Protein AF-A0A922NSZ1-F1 (afdb_monomer_lite)

Structure (mmCIF, N/CA/C/O backbone):
data_AF-A0A922NSZ1-F1
#
_entry.id   AF-A0A922NSZ1-F1
#
loop_
_atom_site.group_PDB
_atom_site.id
_atom_site.type_symbol
_atom_site.label_atom_id
_atom_site.label_alt_id
_atom_site.label_comp_id
_atom_site.label_asym_id
_atom_site.label_entity_id
_atom_site.label_seq_id
_atom_site.pdbx_PDB_ins_code
_atom_site.Cartn_x
_atom_site.Cartn_y
_atom_site.Cartn_z
_atom_site.occupancy
_atom_site.B_iso_or_equiv
_atom_site.auth_seq_id
_atom_site.auth_comp_id
_atom_site.auth_asym_id
_atom_site.auth_atom_id
_atom_site.pdbx_PDB_model_num
ATOM 1 N N . MET A 1 1 ? 2.248 8.588 -25.683 1.00 59.03 1 MET A N 1
ATOM 2 C CA . MET A 1 1 ? 1.125 7.848 -25.061 1.00 59.03 1 MET A CA 1
ATOM 3 C C . MET A 1 1 ? 1.201 6.399 -25.533 1.00 59.03 1 MET A C 1
ATOM 5 O O . MET A 1 1 ? 1.450 6.207 -26.717 1.00 59.03 1 MET A O 1
ATOM 9 N N . TYR A 1 2 ? 1.071 5.397 -24.652 1.00 64.50 2 TYR A N 1
ATOM 10 C CA . TYR A 1 2 ? 1.171 3.986 -25.062 1.00 64.50 2 TYR A CA 1
ATOM 11 C C . TYR A 1 2 ? 0.022 3.600 -25.995 1.00 64.50 2 TYR A C 1
ATOM 13 O O . TYR A 1 2 ? -1.140 3.860 -25.686 1.00 64.50 2 TYR A O 1
ATOM 21 N N . SER A 1 3 ? 0.358 2.970 -27.123 1.00 75.62 3 SER A N 1
ATOM 22 C CA . SER A 1 3 ? -0.608 2.541 -28.142 1.00 75.62 3 SER A CA 1
ATOM 23 C C . SER A 1 3 ? -1.535 1.429 -27.642 1.00 75.62 3 SER A C 1
ATOM 25 O O . SER A 1 3 ? -2.698 1.376 -28.030 1.00 75.62 3 SER A O 1
ATOM 27 N N . ASN A 1 4 ? -1.047 0.578 -26.734 1.00 83.44 4 ASN A N 1
ATOM 28 C CA . ASN A 1 4 ? -1.822 -0.461 -26.069 1.00 83.44 4 ASN A CA 1
ATOM 29 C C . ASN A 1 4 ? -1.728 -0.300 -24.545 1.00 83.44 4 ASN A C 1
ATOM 31 O O . ASN A 1 4 ? -0.641 -0.312 -23.973 1.00 83.44 4 ASN A O 1
ATOM 35 N N . LYS A 1 5 ? -2.883 -0.157 -23.888 1.00 85.00 5 LYS A N 1
ATOM 36 C CA . LYS A 1 5 ? -2.995 -0.020 -22.426 1.00 85.00 5 LYS A CA 1
ATOM 37 C C . LYS A 1 5 ? -3.064 -1.365 -21.691 1.00 85.00 5 LYS A C 1
ATOM 39 O O . LYS A 1 5 ? -3.120 -1.378 -20.464 1.00 85.00 5 LYS A O 1
ATOM 44 N N . ASN A 1 6 ? -3.084 -2.484 -22.417 1.00 88.75 6 ASN A N 1
ATOM 45 C CA . ASN A 1 6 ? -3.012 -3.823 -21.843 1.00 88.75 6 ASN A CA 1
ATOM 46 C C . ASN A 1 6 ? -1.537 -4.203 -21.668 1.00 88.75 6 ASN A C 1
ATOM 48 O O . ASN A 1 6 ? -0.855 -4.512 -22.645 1.00 88.75 6 ASN A O 1
ATOM 52 N N . TYR A 1 7 ? -1.041 -4.158 -20.435 1.00 90.69 7 TYR A N 1
ATOM 53 C CA . TYR A 1 7 ? 0.338 -4.532 -20.130 1.00 90.69 7 TYR A CA 1
ATOM 54 C C . TYR A 1 7 ? 0.388 -6.030 -19.831 1.00 90.69 7 TYR A C 1
ATOM 56 O O . TYR A 1 7 ? -0.335 -6.511 -18.960 1.00 90.69 7 TYR A O 1
ATOM 64 N N . ILE A 1 8 ? 1.211 -6.763 -20.578 1.00 91.31 8 ILE A N 1
ATOM 65 C CA . ILE A 1 8 ? 1.369 -8.214 -20.453 1.00 91.31 8 ILE A CA 1
ATOM 66 C C . ILE A 1 8 ? 2.815 -8.490 -20.069 1.00 91.31 8 ILE A C 1
ATOM 68 O O . ILE A 1 8 ? 3.738 -7.901 -20.632 1.00 91.31 8 ILE A O 1
ATOM 72 N N . TYR A 1 9 ? 2.998 -9.383 -19.106 1.00 94.69 9 TYR A N 1
ATOM 73 C CA . TYR A 1 9 ? 4.294 -9.715 -18.539 1.00 94.69 9 TYR A CA 1
ATOM 74 C C . TYR A 1 9 ? 4.505 -11.224 -18.560 1.00 94.69 9 TYR A C 1
ATOM 76 O O . TYR A 1 9 ? 3.545 -11.985 -18.486 1.00 94.69 9 TYR A O 1
ATOM 84 N N . LEU A 1 10 ? 5.766 -11.647 -18.623 1.00 96.31 10 LEU A N 1
ATOM 85 C CA . LEU A 1 10 ? 6.123 -13.050 -18.437 1.00 96.31 10 LEU A CA 1
ATOM 86 C C . LEU A 1 10 ? 5.890 -13.455 -16.977 1.00 96.31 10 LEU A C 1
ATOM 88 O O . LEU A 1 10 ? 6.285 -12.725 -16.064 1.00 96.31 10 LEU A O 1
ATOM 92 N N . ASP A 1 11 ? 5.346 -14.650 -16.750 1.00 93.56 11 ASP A N 1
ATOM 93 C CA . ASP A 1 11 ? 5.078 -15.156 -15.396 1.00 93.56 11 ASP A CA 1
ATOM 94 C C . ASP A 1 11 ? 6.340 -15.180 -14.526 1.00 93.56 11 ASP A C 1
ATOM 96 O O . ASP A 1 11 ? 6.312 -14.768 -13.367 1.00 93.56 11 ASP A O 1
ATOM 100 N N . GLY A 1 12 ? 7.479 -15.587 -15.099 1.00 96.44 12 GLY A N 1
ATOM 101 C CA . GLY A 1 12 ? 8.769 -15.589 -14.403 1.00 96.44 12 GLY A CA 1
ATOM 102 C C . GLY A 1 12 ? 9.223 -14.192 -13.964 1.00 96.44 12 GLY A C 1
ATOM 103 O O . GLY A 1 12 ? 9.769 -14.039 -12.874 1.00 96.44 12 GLY A O 1
ATOM 104 N N . PHE A 1 13 ? 8.938 -13.158 -14.761 1.00 96.75 13 PHE A N 1
ATOM 105 C CA . PHE A 1 13 ? 9.259 -11.773 -14.409 1.00 96.75 13 PHE A CA 1
ATOM 106 C C . PHE A 1 13 ? 8.420 -11.295 -13.218 1.00 96.75 13 PHE A C 1
ATOM 108 O O . PHE A 1 13 ? 8.972 -10.798 -12.237 1.00 96.75 13 PHE A O 1
ATOM 115 N N . ILE A 1 14 ? 7.102 -11.518 -13.250 1.00 96.50 14 ILE A N 1
ATOM 116 C CA . ILE A 1 14 ? 6.214 -11.128 -12.145 1.00 96.50 14 ILE A CA 1
ATOM 117 C C . ILE A 1 14 ? 6.509 -11.928 -10.880 1.00 96.50 14 ILE A C 1
ATOM 119 O O . ILE A 1 14 ? 6.543 -11.356 -9.790 1.00 96.50 14 ILE A O 1
ATOM 123 N N . LYS A 1 15 ? 6.793 -13.228 -11.009 1.00 96.50 15 LYS A N 1
ATOM 124 C CA . LYS A 1 15 ? 7.211 -14.067 -9.882 1.00 96.50 15 LYS A CA 1
ATOM 125 C C . LYS A 1 15 ? 8.463 -13.513 -9.202 1.00 96.50 15 LYS A C 1
ATOM 127 O O . LYS A 1 15 ? 8.511 -13.503 -7.974 1.00 96.50 15 LYS A O 1
ATOM 132 N N . ASN A 1 16 ? 9.436 -13.032 -9.978 1.00 97.25 16 ASN A N 1
ATOM 133 C CA . ASN A 1 16 ? 10.664 -12.443 -9.447 1.00 97.25 16 ASN A CA 1
ATOM 134 C C . ASN A 1 16 ? 10.406 -11.113 -8.730 1.00 97.25 16 ASN A C 1
ATOM 136 O O . ASN A 1 16 ? 10.912 -10.931 -7.626 1.00 97.25 16 ASN A O 1
ATOM 140 N N . ILE A 1 17 ? 9.580 -10.220 -9.291 1.00 97.25 17 ILE A N 1
ATOM 141 C CA . ILE A 1 17 ? 9.226 -8.954 -8.621 1.00 97.25 17 ILE A CA 1
ATOM 142 C C . ILE A 1 17 ? 8.534 -9.229 -7.283 1.00 97.25 17 ILE A C 1
ATOM 144 O O . ILE A 1 17 ? 8.914 -8.668 -6.257 1.00 97.25 17 ILE A O 1
ATOM 148 N N . LYS A 1 18 ? 7.559 -10.147 -7.264 1.00 98.25 18 LYS A N 1
ATOM 149 C CA . LYS A 1 18 ? 6.807 -10.505 -6.053 1.00 98.25 18 LYS A CA 1
ATOM 150 C C . LYS A 1 18 ? 7.691 -10.988 -4.901 1.00 98.25 18 LYS A C 1
ATOM 152 O O . LYS A 1 18 ? 7.315 -10.784 -3.752 1.00 98.25 18 LYS A O 1
ATOM 157 N N . GLN A 1 19 ? 8.859 -11.586 -5.168 1.00 98.12 19 GLN A N 1
ATOM 158 C CA . GLN A 1 19 ? 9.751 -12.068 -4.102 1.00 98.12 19 GLN A CA 1
ATOM 159 C C . GLN A 1 19 ? 10.158 -10.957 -3.133 1.00 98.12 19 GLN A C 1
ATOM 161 O O . GLN A 1 19 ? 10.200 -11.188 -1.925 1.00 98.12 19 GLN A O 1
ATOM 166 N N . LEU A 1 20 ? 10.422 -9.749 -3.639 1.00 98.00 20 LEU A N 1
ATOM 167 C CA . LEU A 1 20 ? 10.814 -8.631 -2.785 1.00 98.00 20 LEU A CA 1
ATOM 168 C C . LEU A 1 20 ? 9.664 -8.207 -1.860 1.00 98.00 20 LEU A C 1
ATOM 170 O O . LEU A 1 20 ? 9.876 -8.007 -0.665 1.00 98.00 20 LEU A O 1
ATOM 174 N N . TYR A 1 21 ? 8.440 -8.166 -2.385 1.00 98.75 21 TYR A N 1
ATOM 175 C CA . TYR A 1 21 ? 7.234 -7.847 -1.621 1.00 98.75 21 TYR A CA 1
ATOM 176 C C . TYR A 1 21 ? 6.911 -8.924 -0.584 1.00 98.75 21 TYR A C 1
ATOM 178 O O . TYR A 1 21 ? 6.601 -8.609 0.556 1.00 98.75 21 TYR A O 1
ATOM 186 N N . ILE A 1 22 ? 7.020 -10.203 -0.946 1.00 98.62 22 ILE A N 1
ATOM 187 C CA . ILE A 1 22 ? 6.776 -11.317 -0.017 1.00 98.62 22 ILE A CA 1
ATOM 188 C C . ILE A 1 22 ? 7.799 -11.300 1.123 1.00 98.62 22 ILE A C 1
ATOM 190 O O . ILE A 1 22 ? 7.454 -11.583 2.265 1.00 98.62 22 ILE A O 1
ATOM 194 N N . LYS A 1 23 ? 9.060 -10.961 0.829 1.00 98.50 23 LYS A N 1
ATOM 195 C CA . LYS A 1 23 ? 10.129 -10.911 1.833 1.00 98.50 23 LYS A CA 1
ATOM 196 C C . LYS A 1 23 ? 10.012 -9.701 2.760 1.00 98.50 23 LYS A C 1
ATOM 198 O O . LYS A 1 23 ? 10.339 -9.817 3.936 1.00 98.50 23 LYS A O 1
ATOM 203 N N . THR A 1 24 ? 9.619 -8.546 2.226 1.00 98.50 24 THR A N 1
ATOM 204 C CA . THR A 1 24 ? 9.773 -7.255 2.923 1.00 98.50 24 THR A CA 1
ATOM 205 C C . THR A 1 24 ? 8.449 -6.604 3.306 1.00 98.50 24 THR A C 1
ATOM 207 O O . THR A 1 24 ? 8.425 -5.771 4.202 1.00 98.50 24 THR A O 1
ATOM 210 N N . GLY A 1 25 ? 7.344 -7.032 2.701 1.00 98.75 25 GLY A N 1
ATOM 211 C CA . GLY A 1 25 ? 6.060 -6.351 2.760 1.00 98.75 25 GLY A CA 1
ATOM 212 C C . GLY A 1 25 ? 5.857 -5.399 1.580 1.00 98.75 25 GLY A C 1
ATOM 213 O O . GLY A 1 25 ? 6.724 -5.240 0.715 1.00 98.75 25 GLY A O 1
ATOM 214 N N . ALA A 1 26 ? 4.697 -4.751 1.555 1.00 98.88 26 ALA A N 1
ATOM 215 C CA . ALA A 1 26 ? 4.349 -3.727 0.572 1.00 98.88 26 ALA A CA 1
ATOM 216 C C . ALA A 1 26 ? 4.079 -2.380 1.250 1.00 98.88 26 ALA A C 1
ATOM 218 O O . ALA A 1 26 ? 3.710 -2.344 2.423 1.00 98.88 26 ALA A O 1
ATOM 219 N N . SER A 1 27 ? 4.232 -1.296 0.495 1.00 98.69 27 SER A N 1
ATOM 220 C CA . SER A 1 27 ? 4.122 0.081 0.968 1.00 98.69 27 SER A CA 1
ATOM 221 C C . SER A 1 27 ? 3.335 0.962 0.003 1.00 98.69 27 SER A C 1
ATOM 223 O O . SER A 1 27 ? 3.525 0.891 -1.213 1.00 98.69 27 SER A O 1
ATOM 225 N N . SER A 1 28 ? 2.493 1.840 0.546 1.00 98.19 28 SER A N 1
ATOM 226 C CA . SER A 1 28 ? 1.816 2.905 -0.195 1.00 98.19 28 SER A CA 1
ATOM 227 C C . SER A 1 28 ? 1.787 4.186 0.631 1.00 98.19 28 SER A C 1
ATOM 229 O O . SER A 1 28 ? 1.230 4.194 1.725 1.00 98.19 28 SER A O 1
ATOM 231 N N . ILE A 1 29 ? 2.331 5.277 0.088 1.00 97.56 29 ILE A N 1
ATOM 232 C CA . ILE A 1 29 ? 2.315 6.592 0.743 1.00 97.56 29 ILE A CA 1
ATOM 233 C C . ILE A 1 29 ? 1.070 7.365 0.318 1.00 97.56 29 ILE A C 1
ATOM 235 O O . ILE A 1 29 ? 0.748 7.430 -0.868 1.00 97.56 29 ILE A O 1
ATOM 239 N N . VAL A 1 30 ? 0.372 7.942 1.291 1.00 96.75 30 VAL A N 1
ATOM 240 C CA . VAL A 1 30 ? -0.854 8.721 1.098 1.00 96.75 30 VAL A CA 1
ATOM 241 C C . VAL A 1 30 ? -0.837 9.974 1.963 1.00 96.75 30 VAL A C 1
ATOM 243 O O . VAL A 1 30 ? -0.012 10.112 2.867 1.00 96.75 30 VAL A O 1
ATOM 246 N N . ASN A 1 31 ? -1.750 10.901 1.685 1.00 96.38 31 ASN A N 1
ATOM 247 C CA . ASN A 1 31 ? -1.941 12.070 2.532 1.00 96.38 31 ASN A CA 1
ATOM 248 C C . ASN A 1 31 ? -3.087 11.867 3.540 1.00 96.38 31 ASN A C 1
ATOM 250 O O . ASN A 1 31 ? -3.868 10.918 3.430 1.00 96.38 31 ASN A O 1
ATOM 254 N N . GLY A 1 32 ? -3.194 12.766 4.520 1.00 95.62 32 GLY A N 1
ATOM 255 C CA . GLY A 1 32 ? -4.234 12.697 5.551 1.00 95.62 32 GLY A CA 1
ATOM 256 C C . GLY A 1 32 ? -5.658 12.748 4.994 1.00 95.62 32 GLY A C 1
ATOM 257 O O . GLY A 1 32 ? -6.532 12.035 5.482 1.00 95.62 32 GLY A O 1
ATOM 258 N N . GLN A 1 33 ? -5.894 13.519 3.928 1.00 96.06 33 GLN A N 1
ATOM 259 C CA . GLN A 1 33 ? -7.214 13.582 3.292 1.00 96.06 33 GLN A CA 1
ATOM 260 C C . GLN A 1 33 ? -7.627 12.243 2.661 1.00 96.06 33 GLN A C 1
ATOM 262 O O . GLN A 1 33 ? -8.782 11.833 2.776 1.00 96.06 33 GLN A O 1
ATOM 267 N N . ASP A 1 34 ? -6.694 11.553 2.005 1.00 96.00 34 ASP A N 1
ATOM 268 C CA . ASP A 1 34 ? -6.932 10.243 1.400 1.00 96.00 34 ASP A CA 1
ATOM 269 C C . ASP A 1 34 ? -7.221 9.194 2.487 1.00 96.00 34 ASP A C 1
ATOM 271 O O . ASP A 1 34 ? -8.139 8.388 2.325 1.00 96.00 34 ASP A O 1
ATOM 275 N N . LEU A 1 35 ? -6.509 9.254 3.622 1.00 96.56 35 LEU A N 1
ATOM 276 C CA . LEU A 1 35 ? -6.783 8.419 4.796 1.00 96.56 35 LEU A CA 1
ATOM 277 C C . LEU A 1 35 ? -8.184 8.670 5.368 1.00 96.56 35 LEU A C 1
ATOM 279 O O . LEU A 1 35 ? -8.933 7.716 5.577 1.00 96.56 35 LEU A O 1
ATOM 283 N N . TYR A 1 36 ? -8.549 9.937 5.580 1.00 96.81 36 TYR A N 1
ATOM 284 C CA . TYR A 1 36 ? -9.876 10.324 6.060 1.00 96.81 36 TYR A CA 1
ATOM 285 C C . TYR A 1 36 ? -10.975 9.768 5.147 1.00 96.81 36 TYR A C 1
ATOM 287 O O . TYR A 1 36 ? -11.880 9.069 5.600 1.00 96.81 36 TYR A O 1
ATOM 295 N N . ASN A 1 37 ? -10.862 10.011 3.838 1.00 96.62 37 ASN A N 1
ATOM 296 C CA . ASN A 1 37 ? -11.867 9.578 2.870 1.00 96.62 37 ASN A CA 1
ATOM 297 C C . ASN A 1 37 ? -11.971 8.047 2.792 1.00 96.62 37 ASN A C 1
ATOM 299 O O . ASN A 1 37 ? -13.070 7.513 2.643 1.00 96.62 37 ASN A O 1
ATOM 303 N N . ALA A 1 38 ? -10.851 7.325 2.913 1.00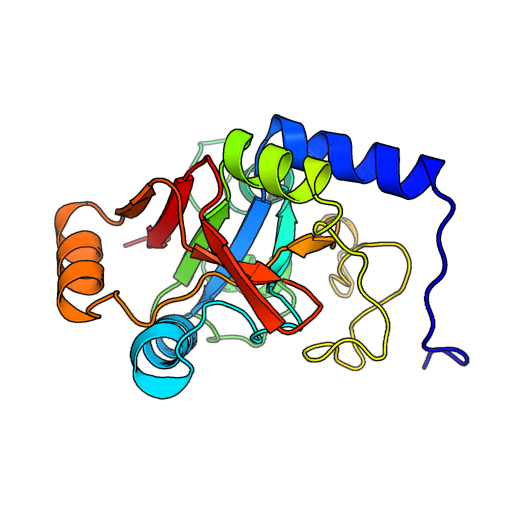 97.12 38 ALA A N 1
ATOM 304 C CA . ALA A 1 38 ? -10.850 5.865 2.902 1.00 97.12 38 ALA A CA 1
ATOM 305 C C . ALA A 1 38 ? -11.678 5.262 4.048 1.00 97.12 38 ALA A C 1
ATOM 307 O O . ALA A 1 38 ? -12.308 4.221 3.860 1.00 97.12 38 ALA A O 1
ATOM 308 N N . ILE A 1 39 ? -11.693 5.909 5.216 1.00 96.62 39 ILE A N 1
ATOM 309 C CA . ILE A 1 39 ? -12.433 5.446 6.395 1.00 96.62 39 ILE A CA 1
ATOM 310 C C . ILE A 1 39 ? -13.877 5.963 6.368 1.00 96.62 39 ILE A C 1
ATOM 312 O O . ILE A 1 39 ? -14.804 5.166 6.446 1.00 96.62 39 ILE A O 1
ATOM 316 N N . GLU A 1 40 ? -14.078 7.269 6.184 1.00 96.31 40 GLU A N 1
ATOM 317 C CA . GLU A 1 40 ? -15.388 7.912 6.382 1.00 96.31 40 GLU A CA 1
ATOM 318 C C . GLU A 1 40 ? -16.292 7.901 5.141 1.00 96.31 40 GLU A C 1
ATOM 320 O O . GLU A 1 40 ? -17.510 8.010 5.264 1.00 96.31 40 GLU A O 1
ATOM 325 N N . GLN A 1 41 ? -15.726 7.798 3.933 1.00 94.88 41 GLN A N 1
ATOM 326 C CA . GLN A 1 41 ? -16.494 7.976 2.690 1.00 94.88 41 GLN A CA 1
ATOM 327 C C . GLN A 1 41 ? -16.504 6.737 1.798 1.00 94.88 41 GLN A C 1
ATOM 329 O O . GLN A 1 41 ? -17.536 6.395 1.223 1.00 94.88 41 GLN A O 1
ATOM 334 N N . TYR A 1 42 ? -15.359 6.072 1.638 1.00 94.75 42 TYR A N 1
ATOM 335 C CA . TYR A 1 42 ? -15.204 5.012 0.639 1.00 94.75 42 TYR A CA 1
ATOM 336 C C . TYR A 1 42 ? -15.420 3.606 1.196 1.00 94.75 42 TYR A C 1
ATOM 338 O O . TYR A 1 42 ? -15.732 2.694 0.430 1.00 94.75 42 TYR A O 1
ATOM 346 N N . GLY A 1 43 ? -15.233 3.410 2.504 1.00 95.69 43 GLY A N 1
ATOM 347 C CA . GLY A 1 43 ? -15.340 2.097 3.145 1.00 95.69 43 GLY A CA 1
ATOM 348 C C . GLY A 1 43 ? -14.229 1.113 2.756 1.00 95.69 43 GLY A C 1
ATOM 349 O O . GLY A 1 43 ? -14.300 -0.060 3.121 1.00 95.69 43 GLY A O 1
ATOM 350 N N . THR A 1 44 ? -13.196 1.563 2.033 1.00 98.00 44 THR A N 1
ATOM 351 C CA . THR A 1 44 ? -11.986 0.779 1.767 1.00 98.00 44 THR A CA 1
ATOM 352 C C . THR A 1 44 ? -10.743 1.655 1.660 1.00 98.00 44 THR A C 1
ATOM 354 O O . THR A 1 44 ? -10.786 2.718 1.042 1.00 98.00 44 THR A O 1
ATOM 357 N N . ILE A 1 45 ? -9.602 1.139 2.117 1.00 98.31 45 ILE A N 1
ATOM 358 C CA . ILE A 1 45 ? -8.278 1.617 1.708 1.00 98.31 45 ILE A CA 1
ATOM 359 C C . ILE A 1 45 ? -7.918 0.969 0.367 1.00 98.31 45 ILE A C 1
ATOM 361 O O . ILE A 1 45 ? -7.885 -0.257 0.221 1.00 98.31 45 ILE A O 1
ATOM 365 N N . GLY A 1 46 ? -7.667 1.809 -0.635 1.00 97.12 46 GLY A N 1
ATOM 366 C CA . GLY A 1 46 ? -7.631 1.431 -2.047 1.00 97.12 46 GLY A CA 1
ATOM 367 C C . GLY A 1 46 ? -9.004 1.571 -2.717 1.00 97.12 46 GLY A C 1
ATOM 368 O O . GLY A 1 46 ? -9.925 2.170 -2.173 1.00 97.12 46 GLY A O 1
ATOM 369 N N . ARG A 1 47 ? -9.142 1.051 -3.938 1.00 96.88 47 ARG A N 1
ATOM 370 C CA . ARG A 1 47 ? -10.288 1.302 -4.828 1.00 96.88 47 ARG A CA 1
ATOM 371 C C . ARG A 1 47 ? -11.224 0.095 -4.923 1.00 96.88 47 ARG A C 1
ATOM 373 O O . ARG A 1 47 ? -11.442 -0.443 -6.017 1.00 96.88 47 ARG A O 1
ATOM 380 N N . GLY A 1 48 ? -11.758 -0.353 -3.784 1.00 96.44 48 GLY A N 1
ATOM 381 C CA . GLY A 1 48 ? -12.613 -1.541 -3.698 1.00 96.44 48 GLY A CA 1
ATOM 382 C C . GLY A 1 48 ? -11.974 -2.754 -4.384 1.00 96.44 48 GLY A C 1
ATOM 383 O O . GLY A 1 48 ? -10.795 -3.042 -4.201 1.00 96.44 48 GLY A O 1
ATOM 384 N N . LYS A 1 49 ? -12.708 -3.425 -5.280 1.00 96.94 49 LYS A N 1
ATOM 385 C CA . LYS A 1 49 ? -12.180 -4.573 -6.048 1.00 96.94 49 LYS A CA 1
ATOM 386 C C . LYS A 1 49 ? -10.956 -4.256 -6.920 1.00 96.94 49 LYS A C 1
ATOM 388 O O . LYS A 1 49 ? -10.244 -5.161 -7.360 1.00 96.94 49 LYS A O 1
ATOM 393 N N . SER A 1 50 ? -10.694 -2.980 -7.203 1.00 96.62 50 SER A N 1
ATOM 394 C CA . SER A 1 50 ? -9.563 -2.558 -8.038 1.00 96.62 50 SER A CA 1
ATOM 395 C C . SER A 1 50 ? -8.235 -2.567 -7.283 1.00 96.62 50 SER A C 1
ATOM 397 O O . SER A 1 50 ? -7.203 -2.655 -7.937 1.00 96.62 50 SER A O 1
ATOM 399 N N . GLY A 1 51 ? -8.260 -2.578 -5.944 1.00 97.88 51 GLY A N 1
ATOM 400 C CA . GLY A 1 51 ? -7.073 -2.683 -5.094 1.00 97.88 51 GLY A CA 1
ATOM 401 C C . GLY A 1 51 ? -6.374 -1.358 -4.788 1.00 97.88 51 GLY A C 1
ATOM 402 O O . GLY A 1 51 ? -6.901 -0.274 -5.057 1.00 97.88 51 GLY A O 1
ATOM 403 N N . ASN A 1 52 ? -5.178 -1.462 -4.210 1.00 98.25 52 ASN A N 1
ATOM 404 C CA . ASN A 1 52 ? -4.294 -0.349 -3.898 1.00 98.25 52 ASN A CA 1
ATOM 405 C C . ASN A 1 52 ? -2.918 -0.502 -4.570 1.00 98.25 52 ASN A C 1
ATOM 407 O O . ASN A 1 52 ? -2.312 -1.573 -4.526 1.00 98.25 52 ASN A O 1
ATOM 411 N N . PHE A 1 53 ? -2.424 0.579 -5.170 1.00 97.75 53 PHE A N 1
ATOM 412 C CA . PHE A 1 53 ? -1.079 0.624 -5.742 1.00 97.75 53 PHE A CA 1
ATOM 413 C C . PHE A 1 53 ? -0.047 0.580 -4.619 1.00 97.75 53 PHE A C 1
ATOM 415 O O . PHE A 1 53 ? -0.204 1.284 -3.625 1.00 97.75 53 PHE A O 1
ATOM 422 N N . ALA A 1 54 ? 0.996 -0.230 -4.774 1.00 98.19 54 ALA A N 1
ATOM 423 C CA . ALA A 1 54 ? 2.053 -0.336 -3.783 1.00 98.19 54 ALA A CA 1
ATOM 424 C C . ALA A 1 54 ? 3.410 -0.631 -4.429 1.00 98.19 54 ALA A C 1
ATOM 426 O O . ALA A 1 54 ? 3.489 -1.286 -5.470 1.00 98.19 54 ALA A O 1
ATOM 427 N N . THR A 1 55 ? 4.464 -0.188 -3.748 1.00 98.56 55 THR A N 1
ATOM 428 C CA . THR A 1 55 ? 5.846 -0.641 -3.946 1.00 98.56 55 THR A CA 1
ATOM 429 C C . THR A 1 55 ? 6.233 -1.636 -2.845 1.00 98.56 55 THR A C 1
ATOM 431 O O . THR A 1 55 ? 5.431 -1.907 -1.946 1.00 98.56 55 THR A O 1
ATOM 434 N N . SER A 1 56 ? 7.432 -2.216 -2.883 1.00 98.56 56 SER A N 1
ATOM 435 C CA . SER A 1 56 ? 7.932 -3.008 -1.759 1.00 98.56 56 SER A CA 1
ATOM 436 C C . SER A 1 56 ? 8.346 -2.112 -0.587 1.00 98.56 56 SER A C 1
ATOM 438 O O . SER A 1 56 ? 8.820 -0.989 -0.774 1.00 98.56 56 SER A O 1
ATOM 440 N N . MET A 1 57 ? 8.219 -2.618 0.642 1.00 98.44 57 MET A N 1
ATOM 441 C CA . MET A 1 57 ? 8.689 -1.889 1.830 1.00 98.44 57 MET A CA 1
ATOM 442 C C . MET A 1 57 ? 10.185 -1.576 1.759 1.00 98.44 57 MET A C 1
ATOM 444 O O . MET A 1 57 ? 10.597 -0.494 2.159 1.00 98.44 57 MET A O 1
ATOM 448 N N . ALA A 1 58 ? 11.007 -2.494 1.239 1.00 98.31 58 ALA A N 1
ATOM 449 C CA . ALA A 1 58 ? 12.448 -2.264 1.138 1.00 98.31 58 ALA A CA 1
ATOM 450 C C . ALA A 1 58 ? 12.806 -1.113 0.191 1.00 98.31 58 ALA A C 1
ATOM 452 O O . ALA A 1 58 ? 13.724 -0.355 0.490 1.00 98.31 58 ALA A O 1
ATOM 453 N N . GLU A 1 59 ? 12.088 -0.960 -0.924 1.00 98.19 59 GLU A N 1
ATOM 454 C CA . GLU A 1 59 ? 12.304 0.165 -1.838 1.00 98.19 59 GLU A CA 1
ATOM 455 C C . GLU A 1 59 ? 11.882 1.494 -1.212 1.00 98.19 59 GLU A C 1
ATOM 457 O O . GLU A 1 59 ? 12.546 2.502 -1.437 1.00 98.19 59 GLU A O 1
ATOM 462 N N . ASP A 1 60 ? 10.810 1.506 -0.416 1.00 97.56 60 ASP A N 1
ATOM 463 C CA . ASP A 1 60 ? 10.416 2.710 0.318 1.00 97.56 60 ASP A CA 1
ATOM 464 C C . ASP A 1 60 ? 11.389 3.057 1.429 1.00 97.56 60 ASP A C 1
ATOM 466 O O . ASP A 1 60 ? 11.794 4.209 1.532 1.00 97.56 60 ASP A O 1
ATOM 470 N N . ILE A 1 61 ? 11.852 2.077 2.199 1.00 96.38 61 ILE A N 1
ATOM 471 C CA . ILE A 1 61 ? 12.878 2.313 3.215 1.00 96.38 61 ILE A CA 1
ATOM 472 C C . ILE A 1 61 ? 14.148 2.889 2.573 1.00 96.38 61 ILE A C 1
ATOM 474 O O . ILE A 1 61 ? 14.709 3.851 3.087 1.00 96.38 61 ILE A O 1
ATOM 478 N N . ALA A 1 62 ? 14.577 2.344 1.432 1.00 97.12 62 ALA A N 1
ATOM 479 C CA . ALA A 1 62 ? 15.801 2.772 0.759 1.00 97.12 62 ALA A CA 1
ATOM 480 C C . ALA A 1 62 ? 15.746 4.203 0.192 1.00 97.12 62 ALA A C 1
ATOM 482 O O . ALA A 1 62 ? 16.799 4.809 0.008 1.00 97.12 62 ALA A O 1
ATOM 483 N N . LEU A 1 63 ? 14.555 4.728 -0.122 1.00 97.06 63 LEU A N 1
ATOM 484 C CA . LEU A 1 63 ? 14.400 6.060 -0.721 1.00 97.06 63 LEU A CA 1
ATOM 485 C C . LEU A 1 63 ? 13.870 7.111 0.256 1.00 97.06 63 LEU A C 1
ATOM 487 O O . LEU A 1 63 ? 14.209 8.285 0.124 1.00 97.06 63 LEU A O 1
ATOM 491 N N . LEU A 1 64 ? 13.025 6.718 1.209 1.00 96.75 64 LEU A N 1
ATOM 492 C CA . LEU A 1 64 ? 12.386 7.646 2.142 1.00 96.75 64 LEU A CA 1
ATOM 493 C C . LEU A 1 64 ? 13.267 7.977 3.347 1.00 96.75 64 LEU A C 1
ATOM 495 O O . LEU A 1 64 ? 12.957 8.930 4.056 1.00 96.75 64 LEU A O 1
ATOM 499 N N . TYR A 1 65 ? 14.349 7.234 3.577 1.00 96.12 65 TYR A N 1
ATOM 500 C CA . TYR A 1 65 ? 15.254 7.466 4.696 1.00 96.12 65 TYR A CA 1
ATOM 501 C C . TYR A 1 65 ? 16.677 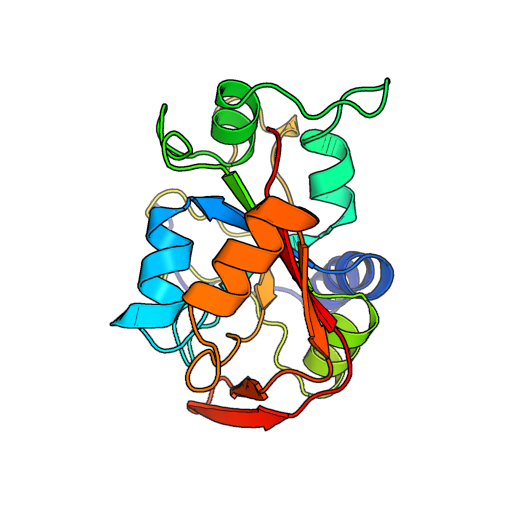7.731 4.213 1.00 96.12 65 TYR A C 1
ATOM 503 O O . TYR A 1 65 ? 17.165 7.097 3.278 1.00 96.12 65 TYR A O 1
ATOM 511 N N . ASP A 1 66 ? 17.342 8.686 4.856 1.00 94.19 66 ASP A N 1
ATOM 512 C CA . ASP A 1 66 ? 18.748 8.980 4.609 1.00 94.19 66 ASP A CA 1
ATOM 513 C C . ASP A 1 66 ? 19.674 7.910 5.222 1.00 94.19 66 ASP A C 1
ATOM 515 O O . ASP A 1 66 ? 19.249 6.986 5.920 1.00 94.19 66 ASP A O 1
ATOM 519 N N . SER A 1 67 ? 20.981 8.039 4.985 1.00 93.00 67 SER A N 1
ATOM 520 C CA . SER A 1 67 ? 21.986 7.110 5.520 1.00 93.00 67 SER A CA 1
ATOM 521 C C . SER A 1 67 ? 22.065 7.078 7.051 1.00 93.00 67 SER A C 1
ATOM 523 O O . SER A 1 67 ? 22.662 6.159 7.607 1.00 93.00 67 SER A O 1
ATOM 525 N N . SER A 1 68 ? 21.506 8.082 7.726 1.00 93.38 68 SER A N 1
ATOM 526 C CA . SER A 1 68 ? 21.434 8.179 9.185 1.00 93.38 68 SER A CA 1
ATOM 527 C C . SER A 1 68 ? 20.122 7.604 9.735 1.00 93.38 68 SER A C 1
ATOM 529 O O . SER A 1 68 ? 19.931 7.587 10.949 1.00 93.38 68 SER A O 1
ATOM 531 N N . GLY A 1 69 ? 19.225 7.126 8.865 1.00 92.81 69 GLY A N 1
ATOM 532 C CA . GLY A 1 69 ? 17.917 6.589 9.231 1.00 92.81 69 GLY A CA 1
ATOM 533 C C . GLY A 1 69 ? 16.852 7.657 9.481 1.00 92.81 69 GLY A C 1
ATOM 534 O O . GLY A 1 69 ? 15.797 7.332 10.024 1.00 92.81 69 GLY A O 1
ATOM 535 N N . ASN A 1 70 ? 17.091 8.916 9.100 1.00 95.19 70 ASN A N 1
ATOM 536 C CA . ASN A 1 70 ? 16.092 9.975 9.220 1.00 95.19 70 ASN A CA 1
ATOM 537 C C . ASN A 1 70 ? 15.200 10.007 7.985 1.00 95.19 70 ASN A C 1
ATOM 539 O O . ASN A 1 70 ? 15.675 9.832 6.865 1.00 95.19 70 ASN A O 1
ATOM 543 N N . LEU A 1 71 ? 13.913 10.289 8.185 1.00 96.06 71 LEU A N 1
ATOM 544 C CA . LEU A 1 71 ? 12.987 10.511 7.081 1.00 96.06 71 LEU A CA 1
ATOM 545 C C . LEU A 1 71 ? 13.438 11.730 6.256 1.00 96.06 71 LEU A C 1
ATOM 547 O O . LEU A 1 71 ? 13.755 12.782 6.815 1.00 96.06 71 LEU A O 1
ATOM 551 N N . VAL A 1 72 ? 13.445 11.598 4.930 1.00 95.62 72 VAL A N 1
ATOM 552 C CA . VAL A 1 72 ? 13.736 12.709 4.014 1.00 95.62 72 VAL A CA 1
ATOM 553 C C . VAL A 1 72 ? 12.642 13.783 4.073 1.00 95.62 72 VAL A C 1
ATOM 555 O O . VAL A 1 72 ? 11.536 13.553 4.564 1.00 95.62 72 VAL A O 1
ATOM 558 N N . SER A 1 73 ? 12.936 14.984 3.567 1.00 93.06 73 SER A N 1
ATOM 559 C CA . SER A 1 73 ? 11.977 16.096 3.578 1.00 93.06 73 SER A CA 1
ATOM 560 C C . SER A 1 73 ? 10.703 15.775 2.789 1.00 93.06 73 SER A C 1
ATOM 562 O O . SER A 1 73 ? 10.737 15.019 1.819 1.00 93.06 73 SER A O 1
ATOM 564 N N . SER A 1 74 ? 9.583 16.410 3.150 1.00 91.81 74 SER A N 1
ATOM 565 C CA . SER A 1 74 ? 8.297 16.250 2.451 1.00 91.81 74 SER A CA 1
ATOM 566 C C . SER A 1 74 ? 8.418 16.450 0.938 1.00 91.81 74 SER A C 1
ATOM 568 O O . SER A 1 74 ? 7.971 15.595 0.183 1.00 91.81 74 SER A O 1
ATOM 570 N N . GLY A 1 75 ? 9.113 17.501 0.491 1.00 91.88 75 GLY A N 1
ATOM 571 C CA . GLY A 1 75 ? 9.354 17.743 -0.936 1.00 91.88 75 GLY A CA 1
ATOM 572 C C . GLY A 1 75 ? 10.162 16.631 -1.620 1.00 91.88 75 GLY A C 1
ATOM 573 O O . GLY A 1 75 ? 9.931 16.320 -2.787 1.00 91.88 75 GLY A O 1
ATOM 574 N N . MET A 1 76 ? 11.075 15.967 -0.900 1.00 92.75 76 MET A N 1
ATOM 575 C CA . MET A 1 76 ? 11.782 14.798 -1.431 1.00 92.75 76 MET A CA 1
ATOM 576 C C . MET A 1 76 ? 10.863 13.571 -1.509 1.00 92.75 76 MET A C 1
ATOM 578 O O . MET A 1 76 ? 10.906 12.852 -2.505 1.00 92.75 76 MET A O 1
ATOM 582 N N . ILE A 1 77 ? 9.985 13.355 -0.521 1.00 94.06 77 ILE A N 1
ATOM 583 C CA . ILE A 1 77 ? 8.946 12.310 -0.582 1.00 94.06 77 ILE A CA 1
ATOM 584 C C . ILE A 1 77 ? 8.029 12.550 -1.792 1.00 94.06 77 ILE A C 1
ATOM 586 O O . ILE A 1 77 ? 7.719 11.612 -2.526 1.00 94.06 77 ILE A O 1
ATOM 590 N N . GLU A 1 78 ? 7.624 13.796 -2.041 1.00 92.31 78 GLU A N 1
ATOM 591 C CA . GLU A 1 78 ? 6.789 14.183 -3.188 1.00 92.31 78 GLU A CA 1
ATOM 592 C C . GLU A 1 78 ? 7.485 13.883 -4.518 1.00 92.31 78 GLU A C 1
ATOM 594 O O . GLU A 1 78 ? 6.892 13.249 -5.394 1.00 92.31 78 GLU A O 1
ATOM 599 N N . ALA A 1 79 ? 8.773 14.222 -4.629 1.00 91.44 79 ALA A N 1
ATOM 600 C CA . ALA A 1 79 ? 9.587 13.914 -5.800 1.00 91.44 79 ALA A CA 1
ATOM 601 C C . ALA A 1 79 ? 9.760 12.401 -6.029 1.00 91.44 79 ALA A C 1
ATOM 603 O O . ALA A 1 79 ? 9.613 11.937 -7.160 1.00 91.44 79 ALA A O 1
ATOM 604 N N . ILE A 1 80 ? 10.030 11.623 -4.972 1.00 92.44 80 ILE A N 1
ATOM 605 C CA . ILE A 1 80 ? 10.135 10.153 -5.035 1.00 92.44 80 ILE A CA 1
ATOM 606 C C . ILE A 1 80 ? 8.817 9.541 -5.511 1.00 92.44 80 ILE A C 1
ATOM 608 O O . ILE A 1 80 ? 8.810 8.633 -6.341 1.00 92.44 80 ILE A O 1
ATOM 612 N N . LYS A 1 81 ? 7.693 10.044 -4.993 1.00 91.44 81 LYS A N 1
ATOM 613 C CA . LYS A 1 81 ? 6.355 9.523 -5.296 1.00 91.44 81 LYS A CA 1
ATOM 614 C C . LYS A 1 81 ? 5.750 10.086 -6.576 1.00 91.44 81 LYS A C 1
ATOM 616 O O . LYS A 1 81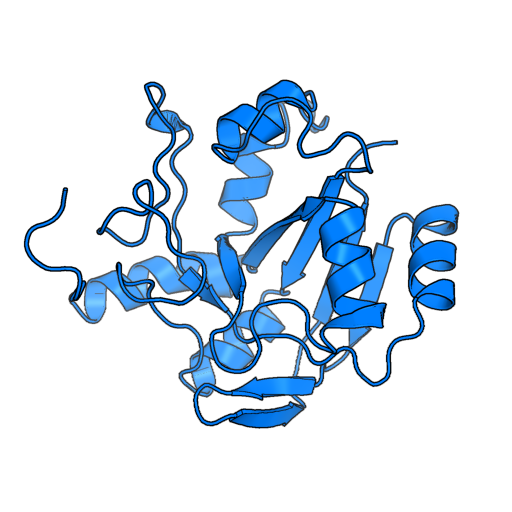 ? 4.711 9.590 -7.003 1.00 91.44 81 LYS A O 1
ATOM 621 N N . GLY A 1 82 ? 6.401 11.067 -7.200 1.00 88.19 82 GLY A N 1
ATOM 622 C CA . GLY A 1 82 ? 5.929 11.697 -8.428 1.00 88.19 82 GLY A CA 1
ATOM 623 C C . GLY A 1 82 ? 4.567 12.369 -8.253 1.00 88.19 82 GLY A C 1
ATOM 624 O O . GLY A 1 82 ? 3.724 12.270 -9.143 1.00 88.19 82 GLY A O 1
ATOM 625 N N . VAL A 1 83 ? 4.339 12.995 -7.097 1.00 89.06 83 VAL A N 1
ATOM 626 C CA . VAL A 1 83 ? 3.107 13.729 -6.770 1.00 89.06 83 VAL A CA 1
ATOM 627 C C . VAL A 1 83 ? 3.363 15.235 -6.750 1.00 89.06 83 VAL A C 1
ATOM 629 O O . VAL A 1 83 ? 4.511 15.672 -6.686 1.00 89.06 83 VAL A O 1
ATOM 632 N N . ASP A 1 84 ? 2.288 16.019 -6.816 1.00 89.25 84 ASP A N 1
ATOM 633 C CA . ASP A 1 84 ? 2.373 17.478 -6.778 1.00 89.25 84 ASP A CA 1
ATOM 634 C C . ASP A 1 84 ? 2.943 17.985 -5.445 1.00 89.25 84 ASP A C 1
ATOM 636 O O . ASP A 1 84 ? 2.736 17.381 -4.386 1.00 89.25 84 ASP A O 1
ATOM 640 N N . GLU A 1 85 ? 3.631 19.124 -5.506 1.00 92.69 85 GLU A N 1
ATOM 641 C CA . GLU A 1 85 ? 4.144 19.809 -4.322 1.00 92.69 85 GLU A CA 1
ATOM 642 C C . GLU A 1 85 ? 3.001 20.139 -3.352 1.00 92.69 85 GLU A C 1
ATOM 644 O O . GLU A 1 85 ? 1.934 20.619 -3.743 1.00 92.69 85 GLU A O 1
ATOM 649 N N . GLY A 1 86 ? 3.219 19.862 -2.069 1.00 93.50 86 GLY A N 1
ATOM 650 C CA . GLY A 1 86 ? 2.230 20.071 -1.020 1.00 93.50 86 GLY A CA 1
ATOM 651 C C . GLY A 1 86 ? 1.170 18.969 -0.908 1.00 93.50 86 GLY A C 1
ATOM 652 O O . GLY A 1 86 ? 0.258 19.085 -0.081 1.00 93.50 86 GLY A O 1
ATOM 653 N N . LYS A 1 87 ? 1.281 17.865 -1.668 1.00 93.81 87 LYS A N 1
ATOM 654 C CA . LYS A 1 87 ? 0.384 16.698 -1.557 1.00 93.81 87 LYS A CA 1
ATOM 655 C C . LYS A 1 87 ? 0.259 16.209 -0.112 1.00 93.81 87 LYS A C 1
ATOM 657 O O . LYS A 1 87 ? -0.834 15.779 0.274 1.00 93.81 87 LYS A O 1
ATOM 662 N N . TYR A 1 88 ? 1.330 16.296 0.679 1.00 94.50 88 TYR A N 1
ATOM 663 C CA . TYR A 1 88 ? 1.375 15.805 2.061 1.00 94.50 88 TYR A CA 1
ATOM 664 C C . TYR A 1 88 ? 1.227 16.891 3.140 1.00 94.50 88 TYR A C 1
ATOM 666 O O . TYR A 1 88 ? 1.499 16.621 4.307 1.00 94.50 88 TYR A O 1
ATOM 674 N N . LEU A 1 89 ? 0.745 18.096 2.806 1.00 93.12 89 LEU A N 1
ATOM 675 C CA . LEU A 1 89 ? 0.492 19.157 3.802 1.00 93.12 89 LEU A CA 1
ATOM 676 C C . LEU A 1 89 ? -0.526 18.756 4.882 1.00 93.12 89 LEU A C 1
ATOM 678 O O . LEU A 1 89 ? -0.460 19.244 6.004 1.00 93.12 89 LEU A O 1
ATOM 682 N N . SER A 1 90 ? -1.445 17.839 4.563 1.00 92.56 90 SER A N 1
ATOM 683 C CA . SER A 1 90 ? -2.389 17.246 5.529 1.00 92.56 90 SER A CA 1
ATOM 684 C C . SER A 1 90 ? -1.778 16.111 6.370 1.00 92.56 90 SER A C 1
ATOM 686 O O . SER A 1 90 ? -2.504 15.387 7.047 1.00 92.56 90 SER A O 1
ATOM 688 N N . GLY A 1 91 ? -0.457 15.934 6.314 1.00 92.94 91 GLY A N 1
ATOM 689 C CA . GLY A 1 91 ? 0.275 14.812 6.894 1.00 92.94 91 GLY A CA 1
ATOM 690 C C . GLY A 1 91 ? 0.565 13.723 5.862 1.00 92.94 91 GLY A C 1
ATOM 691 O O . GLY A 1 91 ? -0.261 13.436 4.990 1.00 92.94 91 GLY A O 1
ATOM 692 N N . ALA A 1 92 ? 1.748 13.114 5.970 1.00 95.56 92 ALA A N 1
ATOM 693 C CA . ALA A 1 92 ? 2.142 11.938 5.203 1.00 95.56 92 ALA A CA 1
ATOM 694 C C . ALA A 1 92 ? 1.874 10.673 6.024 1.00 95.56 92 ALA A C 1
ATOM 696 O O . ALA A 1 92 ? 2.238 10.591 7.197 1.00 95.56 92 ALA A O 1
ATOM 697 N N . PHE A 1 93 ? 1.268 9.673 5.395 1.00 97.00 93 PHE A N 1
ATOM 698 C CA . PHE A 1 93 ? 0.999 8.379 6.006 1.00 97.00 93 PHE A CA 1
ATOM 699 C C . PHE A 1 93 ? 1.478 7.257 5.097 1.00 97.00 93 PHE A C 1
ATOM 701 O O . PHE A 1 93 ? 1.476 7.383 3.873 1.00 97.00 93 PHE A O 1
ATOM 708 N N . GLN A 1 94 ? 1.856 6.143 5.704 1.00 98.31 94 GLN A N 1
ATOM 709 C CA . GLN A 1 94 ? 2.262 4.926 5.029 1.00 98.31 94 GLN A CA 1
ATOM 710 C C . GLN A 1 94 ? 1.286 3.807 5.370 1.00 98.31 94 GLN A C 1
ATOM 712 O O . GLN A 1 94 ? 1.046 3.497 6.536 1.00 98.31 94 GLN A O 1
ATOM 717 N N . TYR A 1 95 ? 0.734 3.194 4.332 1.00 98.69 95 TYR A N 1
ATOM 718 C CA . TYR A 1 95 ? 0.063 1.910 4.419 1.00 98.69 95 TYR A CA 1
ATOM 719 C C . TYR A 1 95 ? 1.093 0.803 4.247 1.00 98.69 95 TYR A C 1
ATOM 721 O O . TYR A 1 95 ? 1.651 0.644 3.160 1.00 98.69 95 TYR A O 1
ATOM 729 N N . GLU A 1 96 ? 1.327 0.041 5.309 1.00 98.75 96 GLU A N 1
ATOM 730 C CA . GLU A 1 96 ? 2.243 -1.093 5.315 1.00 98.75 96 GLU A CA 1
ATOM 731 C C . GLU A 1 96 ? 1.448 -2.395 5.305 1.00 98.75 96 GLU A C 1
ATOM 733 O O . GLU A 1 96 ? 0.554 -2.630 6.123 1.00 98.75 96 GLU A O 1
ATOM 738 N N . TYR A 1 97 ? 1.816 -3.276 4.386 1.00 98.81 97 TYR A N 1
ATOM 739 C CA . TYR A 1 97 ? 1.321 -4.639 4.327 1.00 98.81 97 TYR A CA 1
ATOM 740 C C . TYR A 1 97 ? 2.454 -5.539 4.791 1.00 98.81 97 TYR A C 1
ATOM 742 O O . TYR A 1 97 ? 3.492 -5.601 4.128 1.00 98.81 97 TYR A O 1
ATOM 750 N N . SER A 1 98 ? 2.282 -6.230 5.918 1.00 98.81 98 SER A N 1
ATOM 751 C CA . SER A 1 98 ? 3.352 -7.070 6.459 1.00 98.81 98 SER A CA 1
ATOM 752 C C . SER A 1 98 ? 3.756 -8.188 5.481 1.00 98.81 98 SER A C 1
ATOM 754 O O . SER A 1 98 ? 2.938 -8.605 4.654 1.00 98.81 98 SER A O 1
ATOM 756 N N . PRO A 1 99 ? 4.985 -8.736 5.576 1.00 98.81 99 PRO A N 1
ATOM 757 C CA . PRO A 1 99 ? 5.412 -9.872 4.754 1.00 98.81 99 PRO A CA 1
ATOM 758 C C . PRO A 1 99 ? 4.409 -11.036 4.758 1.00 98.81 99 PRO A C 1
ATOM 760 O O . PRO A 1 99 ? 4.086 -11.589 3.706 1.00 98.81 99 PRO A O 1
ATOM 763 N N . GLN A 1 100 ? 3.854 -11.367 5.932 1.00 98.81 100 GLN A N 1
ATOM 764 C CA . GLN A 1 100 ? 2.839 -12.416 6.055 1.00 98.81 100 GLN A CA 1
ATOM 765 C C . GLN A 1 100 ? 1.543 -12.039 5.328 1.00 98.81 100 GLN A C 1
ATOM 767 O O . GLN A 1 100 ? 0.979 -12.880 4.634 1.00 98.81 100 GLN A O 1
ATOM 772 N N . LEU A 1 101 ? 1.105 -10.779 5.416 1.00 98.88 101 LEU A N 1
ATOM 773 C CA . LEU A 1 101 ? -0.093 -10.319 4.716 1.00 98.88 101 LEU A CA 1
ATOM 774 C C . LEU A 1 101 ? 0.072 -10.407 3.192 1.00 98.88 101 LEU A C 1
ATOM 776 O O . LEU A 1 101 ? -0.791 -10.942 2.497 1.00 98.88 101 LEU A O 1
ATOM 780 N N . VAL A 1 102 ? 1.213 -9.951 2.669 1.00 98.88 102 VAL A N 1
ATOM 781 C CA . VAL A 1 102 ? 1.527 -10.046 1.235 1.00 98.88 102 VAL A CA 1
ATOM 782 C C . VAL A 1 102 ? 1.608 -11.504 0.779 1.00 98.88 102 VAL A C 1
ATOM 784 O O . VAL A 1 102 ? 1.091 -11.847 -0.285 1.00 98.88 102 VAL A O 1
ATOM 787 N N . LYS A 1 103 ? 2.212 -12.384 1.585 1.00 98.81 103 LYS A N 1
ATOM 788 C CA . LYS A 1 103 ? 2.252 -13.824 1.307 1.00 98.81 103 LYS A CA 1
ATOM 789 C C . LYS A 1 103 ? 0.844 -14.419 1.231 1.00 98.81 103 LYS A C 1
ATOM 791 O O . LYS A 1 103 ? 0.565 -15.163 0.292 1.00 98.81 103 LYS A O 1
ATOM 796 N N . SER A 1 104 ? -0.046 -14.054 2.154 1.00 98.75 104 SER A N 1
ATOM 797 C CA . SER A 1 104 ? -1.453 -14.467 2.127 1.00 98.75 104 SER A CA 1
ATOM 798 C C . SER A 1 104 ? -2.156 -14.010 0.848 1.00 98.75 104 SER A C 1
ATOM 800 O O . SER A 1 104 ? -2.891 -14.792 0.249 1.00 98.75 104 SER A O 1
ATOM 802 N N . PHE A 1 105 ? -1.905 -12.780 0.383 1.00 98.69 105 PHE A N 1
ATOM 803 C CA . PHE A 1 105 ? -2.452 -12.279 -0.883 1.00 98.69 105 PHE A CA 1
ATOM 804 C C . PHE A 1 105 ? -1.932 -13.053 -2.097 1.00 98.69 105 PHE A C 1
ATOM 806 O O . PHE A 1 105 ? -2.696 -13.349 -3.018 1.00 98.69 105 PHE A O 1
ATOM 813 N N . ASP A 1 106 ? -0.637 -13.373 -2.125 1.00 98.38 106 ASP A N 1
ATOM 814 C CA . ASP A 1 106 ? -0.025 -14.087 -3.246 1.00 98.38 106 ASP A CA 1
ATOM 815 C C . ASP A 1 106 ? -0.538 -15.528 -3.346 1.00 98.38 106 ASP A C 1
ATOM 817 O O . ASP A 1 106 ? -0.888 -15.979 -4.436 1.00 98.38 106 ASP A O 1
ATOM 821 N N . GLN A 1 107 ? -0.691 -16.214 -2.208 1.00 98.25 107 GLN A N 1
ATOM 822 C CA . GLN A 1 107 ? -1.233 -17.576 -2.139 1.00 98.25 107 GLN A CA 1
ATOM 823 C C . GLN A 1 107 ? -2.650 -17.696 -2.711 1.00 98.25 107 GLN A C 1
ATOM 825 O O . GLN A 1 107 ? -3.003 -18.741 -3.255 1.00 98.25 107 GLN A O 1
ATOM 830 N N . ILE A 1 108 ? -3.456 -16.636 -2.608 1.00 97.56 108 ILE A N 1
ATOM 831 C CA . ILE A 1 108 ? -4.811 -16.587 -3.175 1.00 97.56 108 ILE A CA 1
ATOM 832 C C . ILE A 1 108 ? -4.864 -15.905 -4.552 1.00 97.56 108 ILE A C 1
ATOM 834 O O . ILE A 1 108 ? -5.946 -15.738 -5.107 1.00 97.56 108 ILE A O 1
ATOM 838 N N . GLY A 1 109 ? -3.716 -15.525 -5.123 1.00 97.31 109 GLY A N 1
ATOM 839 C CA . GLY A 1 109 ? -3.627 -14.949 -6.466 1.00 97.31 109 GLY A CA 1
ATOM 840 C C . GLY A 1 109 ? -4.128 -13.505 -6.585 1.00 97.31 109 GLY A C 1
ATOM 841 O O . GLY A 1 109 ? -4.566 -13.103 -7.664 1.00 97.31 109 GLY A O 1
ATOM 842 N N . GLU A 1 110 ? -4.065 -12.723 -5.504 1.00 97.81 110 GLU A N 1
ATOM 843 C CA . GLU A 1 110 ? -4.617 -11.361 -5.446 1.00 97.81 110 GLU A CA 1
ATOM 844 C C . GLU A 1 110 ? -3.557 -10.245 -5.457 1.00 97.81 110 GLU A C 1
ATOM 846 O O . GLU A 1 110 ? -3.897 -9.064 -5.548 1.00 97.81 110 GLU A O 1
ATOM 851 N N . VAL A 1 111 ? -2.266 -10.598 -5.475 1.00 97.69 111 VAL A N 1
ATOM 852 C CA . VAL A 1 111 ? -1.201 -9.665 -5.883 1.00 97.69 111 VAL A CA 1
ATOM 853 C C . VAL A 1 111 ? -1.193 -9.570 -7.408 1.00 97.69 111 VAL A C 1
ATOM 855 O O . VAL A 1 111 ? -0.819 -10.528 -8.098 1.00 97.69 111 VAL A O 1
ATOM 858 N N . ARG A 1 112 ? -1.609 -8.413 -7.930 1.00 95.69 112 ARG A N 1
ATOM 859 C CA . ARG A 1 112 ? -1.871 -8.175 -9.358 1.00 95.69 112 ARG A CA 1
ATOM 860 C C . ARG A 1 112 ? -0.868 -7.200 -9.971 1.00 95.69 112 ARG A C 1
ATOM 862 O O . ARG A 1 112 ? -0.177 -6.464 -9.273 1.00 95.69 112 ARG A O 1
ATOM 869 N N . THR A 1 113 ? -0.817 -7.177 -11.298 1.00 95.25 113 THR A N 1
ATOM 870 C CA . THR A 1 113 ? -0.076 -6.171 -12.064 1.00 95.25 113 THR A CA 1
ATOM 871 C C . THR A 1 113 ? -0.969 -4.991 -12.429 1.00 95.25 113 THR A C 1
ATOM 873 O O . THR A 1 113 ? -2.186 -5.116 -12.580 1.00 95.25 113 THR A O 1
ATOM 876 N N . VAL A 1 114 ? -0.347 -3.828 -12.591 1.00 93.25 114 VAL A N 1
ATOM 877 C CA . VAL A 1 114 ? -1.009 -2.615 -13.074 1.00 93.25 114 VAL A CA 1
ATOM 878 C C . VAL A 1 114 ? -1.049 -2.613 -14.603 1.00 93.25 114 VAL A C 1
ATOM 880 O O . VAL A 1 114 ? -0.098 -3.027 -15.270 1.00 93.25 114 VAL A O 1
ATOM 883 N N . THR A 1 115 ? -2.149 -2.106 -15.160 1.00 92.25 115 THR A N 1
ATOM 884 C CA . THR A 1 115 ? -2.316 -1.826 -16.591 1.00 92.25 115 THR A CA 1
ATOM 885 C C . THR A 1 115 ? -2.706 -0.365 -16.793 1.00 92.25 115 THR A C 1
ATOM 887 O O . THR A 1 115 ? -3.217 0.267 -15.876 1.00 92.25 115 THR A O 1
ATOM 890 N N . GLY A 1 116 ? -2.597 0.164 -18.013 1.00 90.12 116 GLY A N 1
ATOM 891 C CA . GLY A 1 116 ? -3.064 1.524 -18.314 1.00 90.12 116 GLY A CA 1
ATOM 892 C C . GLY A 1 116 ? -4.589 1.717 -18.216 1.00 90.12 116 GLY A C 1
ATOM 893 O O . GLY A 1 116 ? -5.076 2.820 -18.457 1.00 90.12 116 GLY A O 1
ATOM 894 N N . LYS A 1 117 ? -5.352 0.652 -17.925 1.00 91.06 117 LYS A N 1
ATOM 895 C CA . LYS A 1 117 ? -6.808 0.671 -17.695 1.00 91.06 117 LYS A CA 1
ATOM 896 C C . LYS A 1 117 ? -7.186 0.476 -16.226 1.00 91.06 117 LYS A C 1
ATOM 898 O O . LYS A 1 117 ? -8.368 0.532 -15.897 1.00 91.06 117 LYS A O 1
ATOM 903 N N . THR A 1 118 ? -6.216 0.199 -15.362 1.00 92.75 118 THR A N 1
ATOM 904 C CA . THR A 1 118 ? -6.465 -0.020 -13.942 1.00 92.75 118 THR A CA 1
ATOM 905 C C . THR A 1 118 ? -7.032 1.264 -13.323 1.00 92.75 118 THR A C 1
ATOM 907 O O . THR A 1 118 ? -6.444 2.330 -13.511 1.00 92.75 118 THR A O 1
ATOM 910 N N . PRO A 1 119 ? -8.164 1.216 -12.594 1.00 92.31 119 PRO A N 1
ATOM 911 C CA . PRO A 1 119 ? -8.688 2.392 -11.906 1.00 92.31 119 PRO A CA 1
ATOM 912 C C . PRO A 1 119 ? -7.639 3.002 -10.972 1.00 92.31 119 PRO A C 1
ATOM 914 O O . PRO A 1 119 ? -7.093 2.312 -10.114 1.00 92.31 119 PRO A O 1
ATOM 917 N N . GLY A 1 120 ? -7.358 4.293 -11.148 1.00 89.56 120 GLY A N 1
ATOM 918 C CA . GLY A 1 120 ? -6.266 4.997 -10.467 1.00 89.56 120 GLY A CA 1
ATOM 919 C C . GLY A 1 120 ? -5.021 5.220 -11.329 1.00 89.56 120 GLY A C 1
ATOM 920 O O . GLY A 1 120 ? -4.225 6.087 -10.990 1.00 89.56 120 GLY A O 1
ATOM 921 N N . SER A 1 121 ? -4.871 4.523 -12.460 1.00 88.56 121 SER A N 1
ATOM 922 C CA . SER A 1 121 ? -3.806 4.826 -13.416 1.00 88.56 121 SER A CA 1
ATOM 923 C C . SER A 1 121 ? -4.043 6.163 -14.119 1.00 88.56 121 SER A C 1
ATOM 925 O O . SER A 1 121 ? -5.149 6.468 -14.566 1.00 88.56 121 SER A O 1
ATOM 927 N N . SER A 1 122 ? -2.971 6.932 -14.268 1.00 87.44 122 SER A N 1
ATOM 928 C CA . SER A 1 122 ? -2.917 8.199 -14.990 1.00 87.44 122 SER A CA 1
ATOM 929 C C . SER A 1 122 ? -2.099 8.071 -16.282 1.00 87.44 122 SER A C 1
ATOM 931 O O . SER A 1 122 ? -1.614 6.994 -16.638 1.00 87.44 122 SER A O 1
ATOM 933 N N . LEU A 1 123 ? -1.910 9.189 -16.990 1.00 85.19 123 LEU A N 1
ATOM 934 C CA . LEU A 1 123 ? -1.009 9.261 -18.146 1.00 85.19 123 LEU A CA 1
ATOM 935 C C . LEU A 1 123 ? 0.468 9.024 -17.786 1.00 85.19 123 LEU A C 1
ATOM 937 O O . LEU A 1 123 ? 1.260 8.762 -18.690 1.00 85.19 123 LEU A O 1
ATOM 941 N N . LEU A 1 124 ? 0.822 9.109 -16.499 1.00 86.81 124 LEU A N 1
ATOM 942 C CA . LEU A 1 124 ? 2.180 8.899 -15.998 1.00 86.81 124 LEU A CA 1
ATOM 943 C C . LEU A 1 124 ? 2.446 7.447 -15.574 1.00 86.81 124 LEU A C 1
ATOM 945 O O . LEU A 1 124 ? 3.599 7.089 -15.351 1.00 86.81 124 LEU A O 1
ATOM 949 N N . ASN A 1 125 ? 1.426 6.581 -15.511 1.00 90.00 125 ASN A N 1
ATOM 950 C CA . ASN A 1 125 ? 1.656 5.153 -15.284 1.00 90.00 125 ASN A CA 1
ATOM 951 C C . ASN A 1 125 ? 2.237 4.496 -16.542 1.00 90.00 125 ASN A C 1
ATOM 953 O O . ASN A 1 125 ? 1.682 4.590 -17.643 1.00 90.00 125 ASN A O 1
ATOM 957 N N . ILE A 1 126 ? 3.338 3.772 -16.356 1.00 91.12 126 ILE A N 1
ATOM 958 C CA . ILE A 1 126 ? 4.118 3.142 -17.423 1.00 91.12 126 ILE A CA 1
ATOM 959 C C . ILE A 1 126 ? 4.090 1.607 -17.292 1.00 91.12 126 ILE A C 1
ATOM 961 O O . ILE A 1 126 ? 3.884 1.081 -16.199 1.00 91.12 126 ILE A O 1
ATOM 965 N N . PRO A 1 127 ? 4.273 0.847 -18.388 1.00 92.25 127 PRO A N 1
ATOM 966 C CA . PRO A 1 127 ? 4.522 -0.584 -18.310 1.00 92.25 127 PRO A CA 1
ATOM 967 C C . PRO A 1 127 ? 5.896 -0.866 -17.685 1.00 92.25 127 PRO A C 1
ATOM 969 O O . PRO A 1 127 ? 6.765 0.003 -17.601 1.00 92.25 127 PRO A O 1
ATOM 972 N N . GLY A 1 128 ? 6.108 -2.125 -17.310 1.00 93.62 128 GLY A N 1
ATOM 973 C CA . GLY A 1 128 ? 7.350 -2.600 -16.693 1.00 93.62 128 GLY A CA 1
ATOM 974 C C . GLY A 1 128 ? 7.229 -2.888 -15.200 1.00 93.62 128 GLY A C 1
ATOM 975 O O . GLY A 1 128 ? 8.255 -3.135 -14.578 1.00 93.62 128 GLY A O 1
ATOM 976 N N . ALA A 1 129 ? 6.007 -2.863 -14.648 1.00 95.25 129 ALA A N 1
ATOM 977 C CA . ALA A 1 129 ? 5.734 -3.038 -13.219 1.00 95.25 129 ALA A CA 1
ATOM 978 C C . ALA A 1 129 ? 6.607 -2.116 -12.349 1.00 95.25 129 ALA A C 1
ATOM 980 O O . ALA A 1 129 ? 7.259 -2.565 -11.407 1.00 95.25 129 ALA A O 1
ATOM 981 N N . LYS A 1 130 ? 6.657 -0.831 -12.724 1.00 94.88 130 LYS A N 1
ATOM 982 C CA . LYS A 1 130 ? 7.455 0.198 -12.060 1.00 94.88 130 LYS A CA 1
ATOM 983 C C . LYS A 1 130 ? 6.821 1.581 -12.180 1.00 94.88 130 LYS A C 1
ATOM 985 O O . LYS A 1 130 ? 6.096 1.850 -13.139 1.00 94.88 130 LYS A O 1
ATOM 990 N N . THR A 1 131 ? 7.162 2.467 -11.259 1.00 93.31 131 THR A N 1
ATOM 991 C CA . THR A 1 131 ? 6.725 3.860 -11.253 1.00 93.31 131 THR A CA 1
ATOM 992 C C . THR A 1 131 ? 7.531 4.701 -12.240 1.00 93.31 131 THR A C 1
ATOM 994 O O . THR A 1 131 ? 8.704 4.435 -12.526 1.00 93.31 131 THR A O 1
ATOM 997 N N . TRP A 1 132 ? 6.907 5.749 -12.772 1.00 89.88 132 TRP A N 1
ATOM 998 C CA . TRP A 1 132 ? 7.626 6.813 -13.462 1.00 89.88 132 TRP A CA 1
ATOM 999 C C . TRP A 1 132 ? 8.066 7.864 -12.442 1.00 89.88 132 TRP A C 1
ATOM 1001 O O . TRP A 1 132 ? 7.229 8.398 -11.724 1.00 89.88 132 TRP A O 1
ATOM 1011 N N . ALA A 1 133 ? 9.362 8.174 -12.401 1.00 86.62 133 ALA A N 1
ATOM 1012 C CA . ALA A 1 133 ? 9.946 9.100 -11.427 1.00 86.62 133 ALA A CA 1
ATOM 1013 C C . ALA A 1 133 ? 10.577 10.340 -12.090 1.00 86.62 133 ALA A C 1
ATOM 1015 O O . ALA A 1 133 ? 11.628 10.847 -11.691 1.00 86.62 133 ALA A O 1
ATOM 1016 N N . GLY A 1 134 ? 9.958 10.824 -13.170 1.00 85.38 134 GLY A N 1
ATOM 1017 C CA . GLY A 1 134 ? 10.421 12.025 -13.856 1.00 85.38 134 GLY A CA 1
ATOM 1018 C C . GLY A 1 134 ? 11.803 11.874 -14.492 1.00 85.38 134 GLY A C 1
ATOM 1019 O O . GLY A 1 134 ? 12.132 10.861 -15.109 1.00 85.38 134 GLY A O 1
ATOM 1020 N N . LYS A 1 135 ? 12.616 12.929 -14.364 1.00 85.31 135 LYS A N 1
ATOM 1021 C CA . LYS A 1 135 ? 13.990 12.970 -14.891 1.00 85.31 135 LYS A CA 1
ATOM 1022 C C . LYS A 1 135 ? 14.955 12.099 -14.083 1.00 85.31 135 LYS A C 1
ATOM 1024 O O . LYS A 1 135 ? 15.981 11.693 -14.620 1.00 85.31 135 LYS A O 1
ATOM 1029 N N . ASN A 1 136 ? 14.642 11.816 -12.817 1.00 89.62 136 ASN A N 1
ATOM 1030 C CA . ASN A 1 136 ? 15.499 11.029 -11.943 1.00 89.62 136 ASN A CA 1
ATOM 1031 C C . ASN A 1 136 ? 14.993 9.588 -11.843 1.00 89.62 136 ASN A C 1
ATOM 1033 O O . ASN A 1 136 ? 14.361 9.184 -10.871 1.00 89.62 136 ASN A O 1
ATOM 1037 N N . MET A 1 137 ? 15.315 8.790 -12.860 1.00 88.19 137 MET A N 1
ATOM 1038 C CA . MET A 1 137 ? 14.910 7.384 -12.914 1.00 88.19 137 MET A CA 1
ATOM 1039 C C . MET A 1 137 ? 15.488 6.521 -11.784 1.00 88.19 137 MET A C 1
ATOM 1041 O O . MET A 1 137 ? 14.988 5.418 -11.585 1.00 88.19 137 MET A O 1
ATOM 1045 N N . ALA A 1 138 ? 16.483 7.002 -11.027 1.00 92.38 138 ALA A N 1
ATOM 1046 C CA . ALA A 1 138 ? 16.978 6.308 -9.838 1.00 92.38 138 ALA A CA 1
ATOM 1047 C C . ALA A 1 138 ? 15.950 6.274 -8.691 1.00 92.38 138 ALA A C 1
ATOM 1049 O O . ALA A 1 138 ? 16.087 5.462 -7.785 1.00 92.38 138 ALA A O 1
ATOM 1050 N N . LEU A 1 139 ? 14.913 7.119 -8.747 1.00 93.94 139 LEU A N 1
ATOM 1051 C CA . LEU A 1 139 ? 13.793 7.113 -7.800 1.00 93.94 139 LEU A CA 1
ATOM 1052 C C . LEU A 1 139 ? 12.639 6.198 -8.252 1.00 93.94 139 LEU A C 1
ATOM 1054 O O . LEU A 1 139 ? 11.629 6.096 -7.563 1.00 93.94 139 LEU A O 1
ATOM 1058 N N . SER A 1 140 ? 12.753 5.556 -9.421 1.00 94.88 140 SER A N 1
ATOM 1059 C CA . SER A 1 140 ? 11.753 4.601 -9.908 1.00 94.88 140 SER A CA 1
ATOM 1060 C C . SER A 1 140 ? 11.750 3.363 -9.016 1.00 94.88 140 SER A C 1
ATOM 1062 O O . SER A 1 140 ? 12.798 2.773 -8.762 1.00 94.88 140 SER A O 1
ATOM 1064 N N . GLN A 1 141 ? 10.564 2.964 -8.573 1.00 97.12 141 GLN A N 1
ATOM 1065 C CA . GLN A 1 141 ? 10.347 1.796 -7.726 1.00 97.12 141 GLN A CA 1
ATOM 1066 C C . GLN A 1 141 ? 9.479 0.790 -8.469 1.00 97.12 141 GLN A C 1
ATOM 1068 O O . GLN A 1 141 ? 8.775 1.151 -9.414 1.00 97.12 141 GLN A O 1
ATOM 1073 N N . SER A 1 142 ? 9.494 -0.466 -8.049 1.00 97.38 142 SER A N 1
ATOM 1074 C CA . SER A 1 142 ? 8.540 -1.448 -8.544 1.00 97.38 142 SER A CA 1
ATOM 1075 C C . SER A 1 142 ? 7.095 -1.048 -8.195 1.00 97.38 142 SER A C 1
ATOM 1077 O O . SER A 1 142 ? 6.838 -0.359 -7.212 1.00 97.38 142 SER A O 1
ATOM 1079 N N . GLU A 1 143 ? 6.137 -1.458 -9.025 1.00 97.56 143 GLU A N 1
ATOM 1080 C CA . GLU A 1 143 ? 4.716 -1.144 -8.846 1.00 97.56 143 GLU A CA 1
ATOM 1081 C C . GLU A 1 143 ? 3.872 -2.407 -9.046 1.00 97.56 143 GLU A C 1
ATOM 1083 O O . GLU A 1 143 ? 3.782 -2.956 -10.151 1.00 97.56 143 GLU A O 1
ATOM 1088 N N . LEU A 1 144 ? 3.226 -2.849 -7.967 1.00 97.94 144 LEU A N 1
ATOM 1089 C CA . LEU A 1 144 ? 2.221 -3.906 -7.965 1.00 97.94 144 LEU A CA 1
ATOM 1090 C C . LEU A 1 144 ? 0.908 -3.396 -7.365 1.00 97.94 144 LEU A C 1
ATOM 1092 O O . LEU A 1 144 ? 0.824 -2.328 -6.764 1.00 97.94 144 LEU A O 1
ATOM 1096 N N . MET A 1 145 ? -0.144 -4.186 -7.543 1.00 97.69 145 MET A N 1
ATOM 1097 C CA . MET A 1 145 ? -1.467 -3.909 -7.007 1.00 97.69 145 MET A CA 1
ATOM 1098 C C . MET A 1 145 ? -1.782 -4.894 -5.884 1.00 97.69 145 MET A C 1
ATOM 1100 O O . MET A 1 145 ? -1.936 -6.095 -6.130 1.00 97.69 145 MET A O 1
ATOM 1104 N N . MET A 1 146 ? -1.916 -4.369 -4.670 1.00 98.62 146 MET A N 1
ATOM 1105 C CA . MET A 1 146 ? -2.392 -5.109 -3.506 1.00 98.62 146 MET A CA 1
ATOM 1106 C C . MET A 1 146 ? -3.926 -5.097 -3.453 1.00 98.62 146 MET A C 1
ATOM 1108 O O . MET A 1 146 ? -4.566 -4.210 -4.028 1.00 98.62 146 MET A O 1
ATOM 1112 N N . PRO A 1 147 ? -4.559 -6.060 -2.772 1.00 98.50 147 PRO A N 1
ATOM 1113 C CA . PRO A 1 147 ? -5.974 -5.987 -2.428 1.00 98.50 147 PRO A CA 1
ATOM 1114 C C . PRO A 1 147 ? -6.288 -4.758 -1.578 1.00 98.50 147 PRO A C 1
ATOM 1116 O O . PRO A 1 147 ? -5.452 -4.276 -0.810 1.00 98.50 147 PRO A O 1
ATOM 1119 N N . SER A 1 148 ? -7.517 -4.265 -1.700 1.00 98.69 148 SER A N 1
ATOM 1120 C CA . SER A 1 148 ? -8.016 -3.221 -0.809 1.00 98.69 148 SER A CA 1
ATOM 1121 C C . SER A 1 148 ? -8.300 -3.779 0.577 1.00 98.69 148 SER A C 1
ATOM 1123 O O . SER A 1 148 ? -8.756 -4.916 0.698 1.00 98.69 148 SER A O 1
ATOM 1125 N N . ILE A 1 149 ? -8.078 -2.960 1.603 1.00 98.75 149 ILE A N 1
ATOM 1126 C CA . ILE A 1 149 ? -8.471 -3.266 2.981 1.00 98.75 149 ILE A CA 1
ATOM 1127 C C . ILE A 1 149 ? -9.866 -2.700 3.211 1.00 98.75 149 ILE A C 1
ATOM 1129 O O . ILE A 1 149 ? -10.116 -1.536 2.908 1.00 98.75 149 ILE A O 1
ATOM 1133 N N . ASP A 1 150 ? -10.772 -3.522 3.720 1.00 98.44 150 ASP A N 1
ATOM 1134 C CA . ASP A 1 150 ? -12.109 -3.100 4.120 1.00 98.44 150 ASP A CA 1
ATOM 1135 C C . ASP A 1 150 ? -12.034 -2.271 5.402 1.00 98.44 150 ASP A C 1
ATOM 1137 O O . ASP A 1 150 ? -11.489 -2.727 6.409 1.00 98.44 150 ASP A O 1
ATOM 1141 N N . THR A 1 151 ? -12.573 -1.055 5.363 1.00 97.50 151 THR A N 1
ATOM 1142 C CA . THR A 1 151 ? -12.533 -0.129 6.502 1.00 97.50 151 THR A CA 1
ATOM 1143 C C . THR A 1 151 ? -13.884 0.032 7.182 1.00 97.50 151 THR A C 1
ATOM 1145 O O . THR A 1 151 ? -13.983 0.801 8.130 1.00 97.50 151 THR A O 1
ATOM 1148 N N . SER A 1 152 ? -14.914 -0.717 6.770 1.00 93.00 152 SER A N 1
ATOM 1149 C CA . SER A 1 152 ? -16.282 -0.550 7.286 1.00 93.00 152 SER A CA 1
ATOM 1150 C C . SER A 1 152 ? -16.428 -0.743 8.800 1.00 93.00 152 SER A C 1
ATOM 1152 O O . SER A 1 152 ? -17.410 -0.291 9.376 1.00 93.00 152 SER A O 1
ATOM 1154 N N . ASN A 1 153 ? -15.480 -1.434 9.437 1.00 89.62 153 ASN A N 1
ATOM 1155 C CA . ASN A 1 153 ? -15.459 -1.658 10.885 1.00 89.62 153 ASN A CA 1
ATOM 1156 C C . ASN A 1 153 ? -14.422 -0.785 11.612 1.00 89.62 153 ASN A C 1
ATOM 1158 O O . ASN A 1 153 ? -14.226 -0.956 12.814 1.00 89.62 153 ASN A O 1
ATOM 1162 N N . LEU A 1 154 ? -13.732 0.110 10.901 1.00 94.75 154 LEU A N 1
ATOM 1163 C CA . LEU A 1 154 ? -12.804 1.059 11.503 1.00 94.75 154 LEU A CA 1
ATOM 1164 C C . LEU A 1 154 ? -13.556 2.307 11.926 1.00 94.75 154 LEU A C 1
ATOM 1166 O O . LEU A 1 154 ? -14.425 2.793 11.207 1.00 94.75 154 LEU A O 1
ATOM 1170 N N . LYS A 1 155 ? -13.168 2.856 13.072 1.00 94.38 155 LYS A N 1
ATOM 1171 C CA . LYS A 1 155 ? -13.575 4.194 13.482 1.00 94.38 155 LYS A CA 1
ATOM 1172 C C . LYS A 1 155 ? -12.407 5.130 13.253 1.00 94.38 155 LYS A C 1
ATOM 1174 O O . LYS A 1 155 ? -11.302 4.852 13.720 1.00 94.38 155 LYS A O 1
ATOM 1179 N N . LEU A 1 156 ? -12.647 6.240 12.562 1.00 94.00 156 LEU A N 1
ATOM 1180 C CA . LEU A 1 156 ? -11.610 7.240 12.335 1.00 94.00 156 LEU A CA 1
ATOM 1181 C C . LEU A 1 156 ? -11.022 7.753 13.656 1.00 94.00 156 LEU A C 1
ATOM 1183 O O . LEU A 1 156 ? -9.812 7.916 13.745 1.00 94.00 156 LEU A O 1
ATOM 1187 N N . GLU A 1 157 ? -11.850 7.942 14.684 1.00 95.81 157 GLU A N 1
ATOM 1188 C CA . GLU A 1 157 ? -11.409 8.369 16.018 1.00 95.81 157 GLU A CA 1
ATOM 1189 C C . GLU A 1 157 ? -10.319 7.448 16.594 1.00 95.81 157 GLU A C 1
ATOM 1191 O O . GLU A 1 157 ? -9.265 7.933 16.998 1.00 95.81 157 GLU A O 1
ATOM 1196 N N . ASP A 1 158 ? -10.504 6.125 16.536 1.00 96.50 158 ASP A N 1
ATOM 1197 C CA . ASP A 1 158 ? -9.525 5.146 17.036 1.00 96.50 158 ASP A CA 1
ATOM 1198 C C . ASP A 1 158 ? -8.198 5.217 16.262 1.00 96.50 158 ASP A C 1
ATOM 1200 O O . ASP A 1 158 ? -7.109 5.086 16.834 1.00 96.50 158 ASP A O 1
ATOM 1204 N N . VAL A 1 159 ? -8.286 5.437 14.946 1.00 96.00 159 VAL A N 1
ATOM 1205 C CA . VAL A 1 159 ? -7.113 5.615 14.085 1.00 96.00 159 VAL A CA 1
ATOM 1206 C C . VAL A 1 159 ? -6.379 6.899 14.464 1.00 96.00 159 VAL A C 1
ATOM 1208 O O . VAL A 1 159 ? -5.171 6.851 14.684 1.00 96.00 159 VAL A O 1
ATOM 1211 N N . LEU A 1 160 ? -7.085 8.026 14.593 1.00 93.44 160 LEU A N 1
ATOM 1212 C CA . LEU A 1 160 ? -6.497 9.323 14.943 1.00 93.44 160 LEU A CA 1
ATOM 1213 C C . LEU A 1 160 ? -5.866 9.313 16.341 1.00 93.44 160 LEU A C 1
ATOM 1215 O O . LEU A 1 160 ? -4.723 9.740 16.485 1.00 93.44 160 LEU A O 1
ATOM 1219 N N . LEU A 1 161 ? -6.537 8.731 17.339 1.00 95.56 161 LEU A N 1
ATOM 1220 C CA . LEU A 1 161 ? -5.979 8.543 18.684 1.00 95.56 161 LEU A CA 1
ATOM 1221 C C . LEU A 1 161 ? -4.683 7.724 18.651 1.00 95.56 161 LEU A C 1
ATOM 1223 O O . LEU A 1 161 ? -3.722 8.010 19.371 1.00 95.56 161 LEU A O 1
ATOM 1227 N N . SER A 1 162 ? -4.618 6.713 17.785 1.00 96.38 162 SER A N 1
ATOM 1228 C CA . SER A 1 162 ? -3.404 5.916 17.607 1.00 96.38 162 SER A CA 1
ATOM 1229 C C . SER A 1 162 ? -2.293 6.702 16.901 1.00 96.38 162 SER A C 1
ATOM 1231 O O . SER A 1 162 ? -1.120 6.540 17.242 1.00 96.38 162 SER A O 1
ATOM 1233 N N . MET A 1 163 ? -2.641 7.599 15.969 1.00 94.00 163 MET A N 1
ATOM 1234 C CA . MET A 1 163 ? -1.677 8.505 15.332 1.00 94.00 163 MET A CA 1
ATOM 1235 C C . MET A 1 163 ? -1.077 9.503 16.329 1.00 94.00 163 MET A C 1
ATOM 1237 O O . MET A 1 163 ? 0.120 9.766 16.258 1.00 94.00 163 MET A O 1
ATOM 1241 N N . GLU A 1 164 ? -1.874 10.035 17.257 1.00 91.38 164 GLU A N 1
ATOM 1242 C CA . GLU A 1 164 ? -1.405 10.970 18.291 1.00 91.38 164 GLU A CA 1
ATOM 1243 C C . GLU A 1 164 ? -0.545 10.288 19.361 1.00 91.38 164 GLU A C 1
ATOM 1245 O O . GLU A 1 164 ? 0.436 10.862 19.828 1.00 91.38 164 GLU A O 1
ATOM 1250 N N . SER A 1 165 ? -0.897 9.060 19.748 1.00 93.50 165 SER A N 1
ATOM 1251 C CA . SER A 1 165 ? -0.232 8.351 20.849 1.00 93.50 165 SER A CA 1
ATOM 1252 C C . SER A 1 165 ? 1.025 7.592 20.429 1.00 93.50 165 SER A C 1
ATOM 1254 O O . SER A 1 165 ? 2.039 7.654 21.122 1.00 93.50 165 SER A O 1
ATOM 1256 N N . THR A 1 166 ? 0.971 6.852 19.319 1.00 94.69 166 THR A N 1
ATOM 1257 C CA . THR A 1 166 ? 2.073 5.975 18.882 1.00 94.69 166 THR A CA 1
ATOM 1258 C C . THR A 1 166 ? 2.544 6.258 17.458 1.00 94.69 166 THR A C 1
ATOM 1260 O O . THR A 1 166 ? 3.599 5.770 17.055 1.00 94.69 166 THR A O 1
ATOM 1263 N N . GLY A 1 167 ? 1.767 7.019 16.680 1.00 95.94 167 GLY A N 1
ATOM 1264 C CA . GLY A 1 167 ? 1.987 7.204 15.247 1.00 95.94 167 GLY A CA 1
ATOM 1265 C C . GLY A 1 167 ? 1.626 5.974 14.408 1.00 95.94 167 GLY A C 1
ATOM 1266 O O . GLY A 1 167 ? 1.953 5.944 13.222 1.00 95.94 167 GLY A O 1
ATOM 1267 N N . ILE A 1 168 ? 1.004 4.945 15.000 1.00 97.44 168 ILE A N 1
ATOM 1268 C CA . ILE A 1 168 ? 0.778 3.640 14.366 1.00 97.44 168 ILE A CA 1
ATOM 1269 C C . ILE A 1 168 ? -0.605 3.094 14.728 1.00 97.44 168 ILE A C 1
ATOM 1271 O O . ILE A 1 168 ? -0.959 3.003 15.897 1.00 97.44 168 ILE A O 1
ATOM 1275 N N . TYR A 1 169 ? -1.358 2.638 13.728 1.00 97.94 169 TYR A N 1
ATOM 1276 C CA . TYR A 1 169 ? -2.592 1.874 13.900 1.00 97.94 169 TYR A CA 1
ATOM 1277 C C . TYR A 1 169 ? -2.471 0.532 13.177 1.00 97.94 169 TYR A C 1
ATOM 1279 O O . TYR A 1 169 ? -2.147 0.500 11.990 1.00 97.94 169 TYR A O 1
ATOM 1287 N N . THR A 1 170 ? -2.745 -0.572 13.872 1.00 98.12 170 THR A N 1
ATOM 1288 C CA . THR A 1 170 ? -2.529 -1.929 13.346 1.00 98.12 170 THR A CA 1
ATOM 1289 C C . THR A 1 170 ? -3.827 -2.716 13.285 1.00 98.12 170 THR A C 1
ATOM 1291 O O . THR A 1 170 ? -4.535 -2.863 14.279 1.00 98.12 170 THR A O 1
ATOM 1294 N N . LEU A 1 171 ? -4.076 -3.321 12.128 1.00 98.06 171 LEU A N 1
ATOM 1295 C CA . LEU A 1 171 ? -5.131 -4.295 11.899 1.00 98.06 171 LEU A CA 1
ATOM 1296 C C . LEU A 1 171 ? -4.536 -5.685 11.755 1.00 98.06 171 LEU A C 1
ATOM 1298 O O . LEU A 1 171 ? -3.838 -5.985 10.786 1.00 98.06 171 LEU A O 1
ATOM 1302 N N . ASN A 1 172 ? -4.850 -6.541 12.722 1.00 98.31 172 ASN A N 1
ATOM 1303 C CA . ASN A 1 172 ? -4.512 -7.954 12.670 1.00 98.31 172 ASN A CA 1
ATOM 1304 C C . ASN A 1 172 ? -5.579 -8.704 11.879 1.00 98.31 172 ASN A C 1
ATOM 1306 O O . ASN A 1 172 ? -6.769 -8.557 12.144 1.00 98.31 172 ASN A O 1
ATOM 1310 N N . ASN A 1 173 ? -5.129 -9.537 10.948 1.00 98.44 173 ASN A N 1
ATOM 1311 C CA . ASN A 1 173 ? -5.953 -10.356 10.073 1.00 98.44 173 ASN A CA 1
ATOM 1312 C C . ASN A 1 173 ? -7.066 -9.544 9.382 1.00 98.44 173 ASN A C 1
ATOM 1314 O O . ASN A 1 173 ? -8.252 -9.763 9.647 1.00 98.44 173 ASN A O 1
ATOM 1318 N N . PRO A 1 174 ? -6.707 -8.551 8.546 1.00 98.50 174 PRO A N 1
ATOM 1319 C CA . PRO A 1 174 ? -7.679 -7.626 7.984 1.00 98.50 174 PR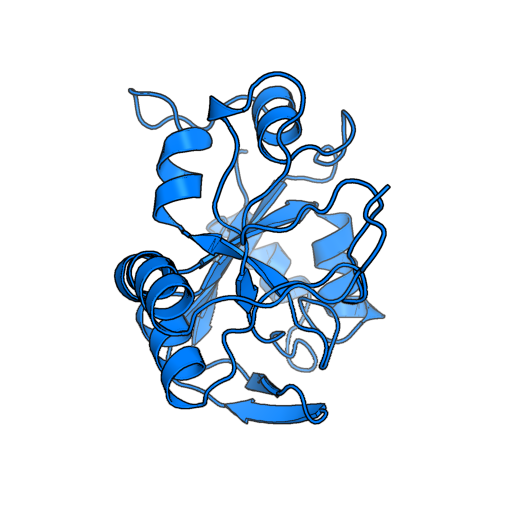O A CA 1
ATOM 1320 C C . PRO A 1 174 ? -8.676 -8.335 7.058 1.00 98.50 174 PRO A C 1
ATOM 1322 O O . PRO A 1 174 ? -8.363 -9.335 6.405 1.00 98.50 174 PRO A O 1
ATOM 1325 N N . THR A 1 175 ? -9.874 -7.757 6.950 1.00 98.69 175 THR A N 1
ATOM 1326 C CA . THR A 1 175 ? -10.792 -8.082 5.853 1.00 98.69 175 THR A CA 1
ATOM 1327 C C . THR A 1 175 ? -10.321 -7.356 4.597 1.00 98.69 175 THR A C 1
ATOM 1329 O O . THR A 1 175 ? -10.101 -6.147 4.620 1.00 98.69 175 THR A O 1
ATOM 1332 N N . ILE A 1 176 ? -10.161 -8.087 3.499 1.00 98.56 176 ILE A N 1
ATOM 1333 C CA . ILE A 1 176 ? -9.776 -7.548 2.194 1.00 98.56 176 ILE A CA 1
ATOM 1334 C C . ILE A 1 176 ? -10.890 -7.701 1.169 1.00 98.56 176 ILE A C 1
ATOM 1336 O O . ILE A 1 176 ? -11.744 -8.578 1.303 1.00 98.56 176 ILE A O 1
ATOM 1340 N N . VAL A 1 177 ? -10.846 -6.880 0.120 1.00 98.50 177 VAL A N 1
ATOM 1341 C CA . VAL A 1 177 ? -11.747 -6.961 -1.037 1.00 98.50 177 VAL A CA 1
ATOM 1342 C C . VAL A 1 177 ? -11.019 -7.618 -2.210 1.00 98.50 177 VAL A C 1
ATOM 1344 O O . VAL A 1 177 ? -10.025 -7.081 -2.706 1.00 98.50 177 VAL A O 1
ATOM 1347 N N . LEU A 1 178 ? -11.514 -8.775 -2.654 1.00 98.06 178 LEU A N 1
ATOM 1348 C CA . LEU A 1 178 ? -10.956 -9.529 -3.779 1.00 98.06 178 LEU A CA 1
ATOM 1349 C C . LEU A 1 178 ? -11.323 -8.878 -5.122 1.00 98.06 178 LEU A C 1
ATOM 1351 O O . LEU A 1 178 ? -12.237 -8.053 -5.217 1.00 98.06 178 LEU A O 1
ATOM 1355 N N . LYS A 1 179 ? -10.645 -9.280 -6.203 1.00 95.62 179 LYS A N 1
ATOM 1356 C CA . LYS A 1 179 ? -10.915 -8.778 -7.566 1.00 95.62 179 LYS A CA 1
ATOM 1357 C C . LYS A 1 179 ? -12.359 -8.981 -8.051 1.00 95.62 179 LYS A C 1
ATOM 1359 O O . LYS A 1 179 ? -12.820 -8.217 -8.901 1.00 95.62 179 LYS A O 1
ATOM 1364 N N . ASP A 1 180 ? -13.056 -9.995 -7.541 1.00 96.06 180 ASP A N 1
ATOM 1365 C CA . ASP A 1 180 ? -14.465 -10.274 -7.850 1.00 96.06 180 ASP A CA 1
ATOM 1366 C C . ASP A 1 180 ? -15.448 -9.464 -6.981 1.00 96.06 180 ASP A C 1
ATOM 1368 O O . ASP A 1 180 ? -16.646 -9.453 -7.253 1.00 96.06 180 ASP A O 1
ATOM 1372 N N . GLY A 1 181 ? -14.939 -8.722 -5.991 1.00 96.56 181 GLY A N 1
ATOM 1373 C CA . GLY A 1 181 ? -15.707 -7.899 -5.061 1.00 96.56 181 GLY A CA 1
ATOM 1374 C C . GLY A 1 181 ? -16.101 -8.606 -3.765 1.00 96.56 181 GLY A C 1
ATOM 1375 O O . GLY A 1 181 ? -16.641 -7.952 -2.874 1.00 96.56 181 GLY A O 1
ATOM 1376 N N . THR A 1 182 ? -15.824 -9.904 -3.624 1.00 97.94 182 THR A N 1
ATOM 1377 C CA . THR A 1 182 ? -16.055 -10.621 -2.366 1.00 97.94 182 THR A CA 1
ATOM 1378 C C . THR A 1 182 ? -15.093 -10.146 -1.275 1.00 97.94 182 THR A C 1
ATOM 1380 O O . THR A 1 182 ? -13.992 -9.661 -1.549 1.00 97.94 182 THR A O 1
ATOM 1383 N N . LYS A 1 183 ? -15.526 -10.259 -0.014 1.00 98.25 183 LYS A N 1
ATOM 1384 C CA . LYS A 1 183 ? -14.721 -9.910 1.161 1.00 98.25 183 LYS A CA 1
ATOM 1385 C C . LYS A 1 183 ? -14.168 -11.168 1.819 1.00 98.25 183 LYS A 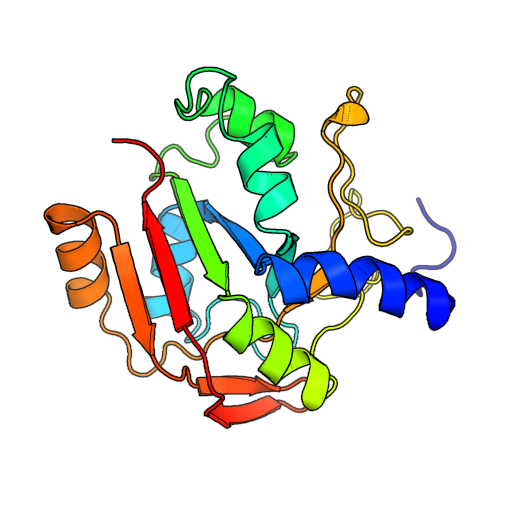C 1
ATOM 1387 O O . LYS A 1 183 ? -14.882 -12.163 1.945 1.00 98.25 183 LYS A O 1
ATOM 1392 N N . LYS A 1 184 ? -12.911 -11.126 2.260 1.00 98.19 184 LYS A N 1
ATOM 1393 C CA . LYS A 1 184 ? -12.245 -12.259 2.918 1.00 98.19 184 LYS A CA 1
ATOM 1394 C C . LYS A 1 184 ? -11.309 -11.786 4.022 1.00 98.19 184 LYS A C 1
ATOM 1396 O O . LYS A 1 184 ? -10.545 -10.853 3.812 1.00 98.19 184 LYS A O 1
ATOM 1401 N N . ILE A 1 185 ? -11.331 -12.459 5.168 1.00 98.44 185 ILE A N 1
ATOM 1402 C CA . ILE A 1 185 ? -10.319 -12.290 6.218 1.00 98.44 185 ILE A CA 1
ATOM 1403 C C . ILE A 1 185 ? -9.078 -13.092 5.831 1.00 98.44 185 ILE A C 1
ATOM 1405 O O . ILE A 1 185 ? -9.185 -14.250 5.418 1.00 98.44 185 ILE A O 1
ATOM 1409 N N . VAL A 1 186 ? -7.904 -12.485 5.964 1.00 98.31 186 VAL A N 1
ATOM 1410 C CA . VAL A 1 186 ? -6.624 -13.112 5.616 1.00 98.31 186 VAL A CA 1
ATOM 1411 C C . VAL A 1 186 ? -5.587 -12.873 6.696 1.00 98.31 186 VAL A C 1
ATOM 1413 O O . VAL A 1 186 ? -5.621 -11.856 7.377 1.00 98.31 186 VAL A O 1
ATOM 1416 N N . GLU A 1 187 ? -4.666 -13.819 6.854 1.00 98.62 187 GLU A N 1
ATOM 1417 C CA . GLU A 1 187 ? -3.631 -13.750 7.879 1.00 98.62 187 GLU A CA 1
ATOM 1418 C C . GLU A 1 187 ? -2.602 -12.658 7.570 1.00 98.62 187 GLU A C 1
ATOM 1420 O O . GLU A 1 187 ? -2.113 -12.556 6.441 1.00 98.62 187 GLU A O 1
ATOM 1425 N N . GLY A 1 188 ? -2.235 -11.882 8.587 1.00 98.62 188 GLY A N 1
ATOM 1426 C CA . GLY A 1 188 ? -1.175 -10.882 8.507 1.00 98.62 188 GLY A CA 1
ATOM 1427 C C . GLY A 1 188 ? -1.544 -9.582 9.208 1.00 98.62 188 GLY A C 1
ATOM 1428 O O . GLY A 1 188 ? -2.515 -9.517 9.957 1.00 98.62 188 GLY A O 1
ATOM 1429 N N . GLN A 1 189 ? -0.752 -8.539 8.974 1.00 98.81 189 GLN A N 1
ATOM 1430 C CA . GLN A 1 189 ? -0.963 -7.227 9.574 1.00 98.81 189 GLN A CA 1
ATOM 1431 C C . GLN A 1 189 ? -0.993 -6.158 8.497 1.00 98.81 189 GLN A C 1
ATOM 1433 O O . GLN A 1 189 ? -0.114 -6.112 7.633 1.00 98.81 189 GLN A O 1
ATOM 1438 N N . PHE A 1 190 ? -2.010 -5.309 8.572 1.00 98.75 190 PHE A N 1
ATOM 1439 C CA . PHE A 1 190 ? -2.056 -4.052 7.847 1.00 98.75 190 PHE A CA 1
ATOM 1440 C C . PHE A 1 190 ? -1.838 -2.914 8.835 1.00 98.75 190 PHE A C 1
ATOM 1442 O O . PHE A 1 190 ? -2.492 -2.873 9.876 1.00 98.75 190 PHE A O 1
ATOM 1449 N N . ILE A 1 191 ? -0.910 -2.017 8.529 1.00 98.75 191 ILE A N 1
ATOM 1450 C CA . ILE A 1 191 ? -0.485 -0.962 9.443 1.00 98.75 191 ILE A CA 1
ATOM 1451 C C . ILE A 1 191 ? -0.646 0.382 8.740 1.00 98.75 191 ILE A C 1
ATOM 1453 O O . ILE A 1 191 ? -0.255 0.546 7.587 1.00 98.75 191 ILE A O 1
ATOM 1457 N N . ILE A 1 192 ? -1.221 1.346 9.447 1.00 98.44 192 ILE A N 1
ATOM 1458 C CA . ILE A 1 192 ? -1.226 2.754 9.064 1.00 98.44 192 ILE A CA 1
ATOM 1459 C C . ILE A 1 192 ? -0.187 3.429 9.949 1.00 98.44 192 ILE A C 1
ATOM 1461 O O . ILE A 1 192 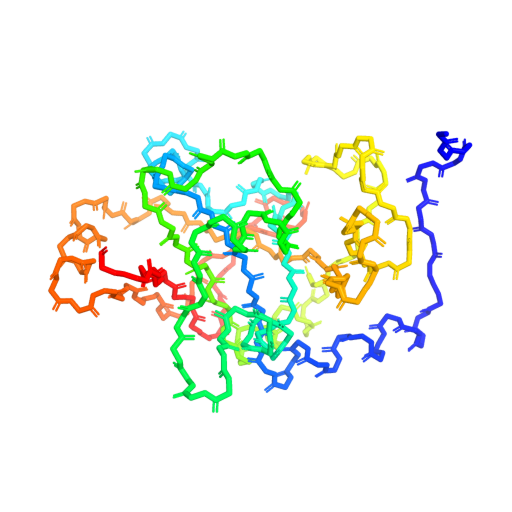? -0.314 3.395 11.171 1.00 98.44 192 ILE A O 1
ATOM 1465 N N . ARG A 1 193 ? 0.843 4.021 9.348 1.00 97.75 193 ARG A N 1
ATOM 1466 C CA . ARG A 1 193 ? 1.900 4.751 10.052 1.00 97.75 193 ARG A CA 1
ATOM 1467 C C . ARG A 1 193 ? 1.875 6.219 9.655 1.00 97.75 193 ARG A C 1
ATOM 1469 O O . ARG A 1 193 ? 1.835 6.525 8.467 1.00 97.75 193 ARG A O 1
ATOM 1476 N N . LYS A 1 194 ? 1.969 7.126 10.623 1.00 96.19 194 LYS A N 1
ATOM 1477 C CA . LYS A 1 194 ? 2.273 8.538 10.367 1.00 96.19 194 LYS A CA 1
ATOM 1478 C C . LYS A 1 194 ? 3.765 8.693 10.055 1.00 96.19 194 LYS A C 1
ATOM 1480 O O . LYS A 1 194 ? 4.612 8.202 10.800 1.00 96.19 194 LYS A O 1
ATOM 1485 N N . LEU A 1 195 ? 4.086 9.355 8.947 1.00 93.94 195 LEU A N 1
ATOM 1486 C CA . LEU A 1 195 ? 5.456 9.676 8.560 1.00 93.94 195 LEU A CA 1
ATOM 1487 C C . LEU A 1 195 ? 5.810 11.094 9.008 1.00 93.94 195 LEU A C 1
ATOM 1489 O O . LEU A 1 195 ? 5.127 12.051 8.647 1.00 93.94 195 LEU A O 1
ATOM 1493 N N . GLY A 1 196 ? 6.910 11.217 9.751 1.00 83.56 196 GLY A N 1
ATOM 1494 C CA . GLY A 1 196 ? 7.346 12.490 10.322 1.00 83.56 196 GLY A CA 1
ATOM 1495 C C . GLY A 1 196 ? 6.449 12.968 11.470 1.00 83.56 196 GLY A C 1
ATOM 1496 O O . GLY A 1 196 ? 5.431 12.347 11.788 1.00 83.56 196 GLY A O 1
ATOM 1497 N N . ASN A 1 197 ? 6.854 14.069 12.107 1.00 57.69 197 ASN A N 1
ATOM 1498 C CA . ASN A 1 197 ? 6.070 14.745 13.146 1.00 57.69 197 ASN A CA 1
ATOM 1499 C C . ASN A 1 197 ? 5.186 15.833 12.544 1.00 57.69 197 ASN A C 1
ATOM 1501 O O . ASN A 1 197 ? 5.728 16.643 11.762 1.00 57.69 197 ASN A O 1
#

Radius of gyration: 16.03 Å; chains: 1; bounding box: 38×38×49 Å

Secondary structure (DSSP, 8-state):
--S-------HHHHHHHHHHHHHH-EEEEEEHHHHHHHHHTSSEESSGGG-EEEEEHHHHHHHHB-TTSPBPPHHHHHHHHT--TTTTTT-EEEEEE-HHHHHHHHHTT--B---TTSTT--TT--SSSB---TT-GGG--B-EEEPEEE-TT--HHHHHHHHHHTSEEEEES-EEE-TTS-EEE-SSEEEEEEE--

Sequence (197 aa):
MYSNKNYIYLDGFIKNIKQLYIKTGASSIVNGQDLYNAIEQYGTIGRGKSGNFATSMAEDIALLYDSSGNLVSSGMIEAIKGVDEGKYLSGAFQYEYSPQLVKSFDQIGEVRTVTGKTPGSSLLNIPGAKTWAGKNMALSQSELMMPSIDTSNLKLEDVLLSMESTGIYTLNNPTIVLKDGTKKIVEGQFIIRKLGN

InterPro domains:
  IPR010900 Nicotine adenine dinucleotide glycohydrolase, catalytic domain [PF07461] (1-195)

Organism: NCBI:txid1051981

Foldseek 3Di:
DDPDQDFDDDPVLVVVQLVLCLVAWKKDKAAPVLVVCCQPPQQWAADQLLFDKTFHPVLCQVQQADPVRAGDDPVSVCLLQVHDPCRHVRFMKMKTFGSQNSVQCVVVPQWAADTCPRPVHDPQDDHPQWGRRPPPCVSITGIIGHFIFGNNVPDVVVVVVCCVPPQKDKDAQTWTQHNVRDIDGTGGIIMMGTHDD

pLDDT: mean 94.7, std 5.7, range [57.69, 98.88]